Protein AF-A0ABD1PF87-F1 (afdb_monomer)

pLDDT: mean 76.37, std 22.08, range [26.84, 96.81]

Structure (mmCIF, N/CA/C/O backbone):
data_AF-A0ABD1PF87-F1
#
_entry.id   AF-A0ABD1PF87-F1
#
loop_
_atom_site.group_PDB
_atom_site.id
_atom_site.type_symbol
_atom_site.label_atom_id
_atom_site.label_alt_id
_atom_site.label_comp_id
_atom_site.label_asym_id
_atom_site.label_entity_id
_atom_site.label_seq_id
_atom_site.pdbx_PDB_ins_code
_atom_site.Car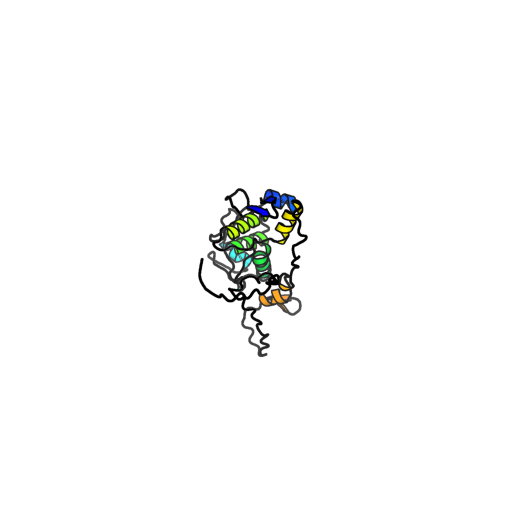tn_x
_atom_site.Cartn_y
_atom_site.Cartn_z
_atom_site.occupancy
_atom_site.B_iso_or_equiv
_atom_site.auth_seq_id
_atom_site.auth_comp_id
_atom_site.auth_asym_id
_atom_site.auth_atom_id
_atom_site.pdbx_PDB_model_num
ATOM 1 N N . MET A 1 1 ? 21.761 -0.227 -9.339 1.00 56.16 1 MET A N 1
ATOM 2 C CA . MET A 1 1 ? 20.589 0.640 -9.611 1.00 56.16 1 MET A CA 1
ATOM 3 C C . MET A 1 1 ? 20.967 2.044 -9.160 1.00 56.16 1 MET A C 1
ATOM 5 O O . MET A 1 1 ? 21.551 2.146 -8.091 1.00 56.16 1 MET A O 1
ATOM 9 N N . LYS A 1 2 ? 20.773 3.090 -9.973 1.00 45.00 2 LYS A N 1
ATOM 10 C CA . LYS A 1 2 ? 21.112 4.476 -9.585 1.00 45.00 2 LYS A CA 1
ATOM 11 C C . LYS A 1 2 ? 19.812 5.267 -9.431 1.00 45.00 2 LYS A C 1
ATOM 13 O O . LYS A 1 2 ? 18.945 5.173 -10.301 1.00 45.00 2 LYS A O 1
ATOM 18 N N . PHE A 1 3 ? 19.675 5.984 -8.319 1.00 48.53 3 PHE A N 1
ATOM 19 C CA . PHE A 1 3 ? 18.497 6.778 -7.972 1.00 48.53 3 PHE A CA 1
ATOM 20 C C . PHE A 1 3 ? 18.808 8.275 -8.057 1.00 48.53 3 PHE A C 1
ATOM 22 O O . PHE A 1 3 ? 19.917 8.702 -7.747 1.00 48.53 3 PHE A O 1
ATOM 29 N N . SER A 1 4 ? 17.800 9.047 -8.451 1.00 37.31 4 SER A N 1
ATOM 30 C CA . SER A 1 4 ? 17.767 10.508 -8.409 1.00 37.31 4 SER A CA 1
ATOM 31 C C . SER A 1 4 ? 16.432 10.921 -7.771 1.00 37.31 4 SER A C 1
ATOM 33 O O . SER A 1 4 ? 15.390 10.581 -8.349 1.00 37.31 4 SER A O 1
ATOM 35 N N . PRO A 1 5 ? 16.429 11.614 -6.614 1.00 39.44 5 PRO A N 1
ATOM 36 C CA . PRO A 1 5 ? 15.202 12.044 -5.944 1.00 39.44 5 PRO A CA 1
ATOM 37 C C . PRO A 1 5 ? 14.305 12.844 -6.891 1.00 39.44 5 PRO A C 1
ATOM 39 O O . PRO A 1 5 ? 14.762 13.786 -7.528 1.00 39.44 5 PRO A O 1
ATOM 42 N N . GLY A 1 6 ? 13.043 12.431 -7.031 1.00 54.50 6 GLY A N 1
ATOM 43 C CA . GLY A 1 6 ? 12.032 13.137 -7.828 1.00 54.50 6 GLY A CA 1
ATOM 44 C C . GLY A 1 6 ? 11.970 12.811 -9.328 1.00 54.50 6 GLY A C 1
ATOM 45 O O . GLY A 1 6 ? 10.979 13.160 -9.956 1.00 54.50 6 GLY A O 1
ATOM 46 N N . LEU A 1 7 ? 12.949 12.103 -9.913 1.00 63.56 7 LEU A N 1
ATOM 47 C CA . LEU A 1 7 ? 12.978 11.845 -11.369 1.00 63.56 7 LEU A CA 1
ATOM 48 C C . LEU A 1 7 ? 12.634 10.410 -11.799 1.00 63.56 7 LEU A C 1
ATOM 50 O O . LEU A 1 7 ? 12.587 10.139 -12.998 1.00 63.56 7 LEU A O 1
ATOM 54 N N . GLY A 1 8 ? 12.389 9.494 -10.862 1.00 78.75 8 GLY A N 1
ATOM 55 C CA . GLY A 1 8 ? 12.102 8.085 -11.147 1.00 78.75 8 GLY A CA 1
ATOM 56 C C . GLY A 1 8 ? 13.271 7.142 -10.856 1.00 78.75 8 GLY A C 1
ATOM 57 O O . GLY A 1 8 ? 14.366 7.554 -10.474 1.00 78.75 8 GLY A O 1
ATOM 58 N N . ILE A 1 9 ? 13.026 5.843 -11.005 1.00 87.75 9 ILE A N 1
ATOM 59 C CA . ILE A 1 9 ? 13.959 4.771 -10.654 1.00 87.75 9 ILE A CA 1
ATOM 60 C C . ILE A 1 9 ? 14.577 4.215 -11.934 1.00 87.75 9 ILE A C 1
ATOM 62 O O . ILE A 1 9 ? 13.870 3.692 -12.788 1.00 87.75 9 ILE A O 1
ATOM 66 N N . THR A 1 10 ? 15.902 4.288 -12.074 1.00 89.50 10 THR A N 1
ATOM 67 C CA . THR A 1 10 ? 16.586 3.733 -13.252 1.00 89.50 10 THR A CA 1
ATOM 68 C C . THR A 1 10 ? 17.189 2.366 -12.945 1.00 89.50 10 THR A C 1
ATOM 70 O O . THR A 1 10 ? 18.035 2.223 -12.054 1.00 89.50 10 THR A O 1
ATOM 73 N N . CYS A 1 11 ? 16.803 1.364 -13.730 1.00 87.88 11 CYS A N 1
ATOM 74 C CA . CYS A 1 11 ? 17.365 0.020 -13.698 1.00 87.88 11 CYS A CA 1
ATOM 75 C C . CYS A 1 11 ? 18.106 -0.318 -14.996 1.00 87.88 11 CYS A C 1
ATOM 77 O O . CYS A 1 11 ? 17.862 0.266 -16.051 1.00 87.88 11 CYS A O 1
ATOM 79 N N . LEU A 1 12 ? 19.054 -1.246 -14.885 1.00 89.88 12 LEU A N 1
ATOM 80 C CA . LEU A 1 12 ? 19.756 -1.855 -16.007 1.00 89.88 12 LEU A CA 1
ATOM 81 C C . LEU A 1 12 ? 19.473 -3.352 -15.928 1.00 89.88 12 LEU A C 1
ATOM 83 O O . LEU A 1 12 ? 19.867 -3.987 -14.951 1.00 89.88 12 LEU A O 1
ATOM 87 N N . LEU A 1 13 ? 18.774 -3.892 -16.921 1.00 87.38 13 LEU A N 1
ATOM 88 C CA . LEU A 1 13 ? 18.368 -5.292 -16.958 1.00 87.38 13 LEU A CA 1
ATOM 89 C C . LEU A 1 13 ? 18.651 -5.856 -18.349 1.00 87.38 13 LEU A C 1
ATOM 91 O O . LEU A 1 13 ? 18.164 -5.312 -19.335 1.00 87.38 13 LEU A O 1
ATOM 95 N N . ARG A 1 14 ? 19.465 -6.920 -18.438 1.00 86.50 14 ARG A N 1
ATOM 96 C CA . ARG A 1 14 ? 19.871 -7.551 -19.713 1.00 86.50 14 ARG A CA 1
ATOM 97 C C . ARG A 1 14 ? 20.316 -6.520 -20.773 1.00 86.50 14 ARG A C 1
ATOM 99 O O . ARG A 1 14 ? 19.829 -6.522 -21.897 1.00 86.50 14 ARG A O 1
ATOM 106 N N . ASN A 1 15 ? 21.202 -5.597 -20.383 1.00 85.75 15 ASN A N 1
ATOM 107 C CA . ASN A 1 15 ? 21.714 -4.479 -21.197 1.00 85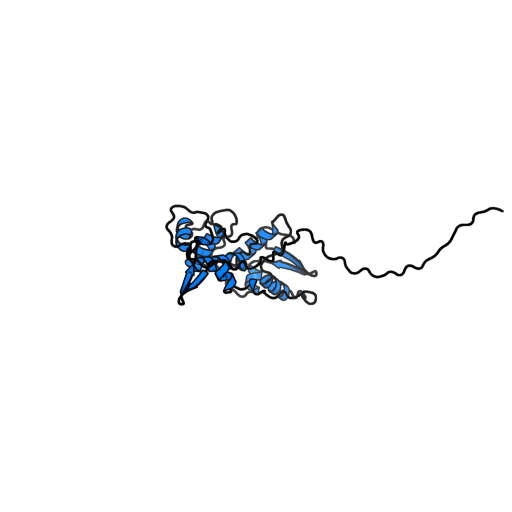.75 15 ASN A CA 1
ATOM 108 C C . ASN A 1 15 ? 20.679 -3.431 -21.654 1.00 85.75 15 ASN A C 1
ATOM 110 O O . ASN A 1 15 ? 21.035 -2.503 -22.376 1.00 85.75 15 ASN A O 1
ATOM 114 N N . LYS A 1 16 ? 19.429 -3.499 -21.181 1.00 88.50 16 LYS A N 1
ATOM 115 C CA . LYS A 1 16 ? 18.414 -2.460 -21.391 1.00 88.50 16 LYS A CA 1
ATOM 116 C C . LYS A 1 16 ? 18.354 -1.532 -20.181 1.00 88.50 16 LYS A C 1
ATOM 118 O O . LYS A 1 16 ? 18.155 -1.975 -19.047 1.00 88.50 16 LYS A O 1
ATOM 123 N N . ARG A 1 17 ? 18.554 -0.232 -20.410 1.00 91.81 17 ARG A N 1
ATOM 124 C CA . ARG A 1 17 ? 18.391 0.807 -19.384 1.00 91.81 17 ARG A CA 1
ATOM 125 C C . ARG A 1 17 ? 16.939 1.270 -19.387 1.00 91.81 17 ARG A C 1
ATOM 127 O O . ARG A 1 17 ? 16.497 1.869 -20.358 1.00 91.81 17 ARG A O 1
ATOM 134 N N . ILE A 1 18 ? 16.223 1.015 -18.297 1.00 92.38 18 ILE A N 1
ATOM 135 C CA . ILE A 1 18 ? 14.800 1.333 -18.163 1.00 92.38 18 ILE A CA 1
ATOM 136 C C . ILE A 1 18 ? 14.631 2.330 -17.021 1.00 92.38 18 ILE A C 1
ATOM 138 O O . ILE A 1 18 ? 15.088 2.093 -15.897 1.00 92.38 18 ILE A O 1
ATOM 142 N N . LYS A 1 19 ? 13.973 3.453 -17.311 1.00 92.25 19 LYS A N 1
ATOM 143 C CA . LYS A 1 19 ? 13.631 4.483 -16.330 1.00 92.25 19 LYS A CA 1
ATOM 144 C C . LYS A 1 19 ? 12.163 4.335 -15.945 1.00 92.25 19 LYS A C 1
ATOM 146 O O . LYS A 1 19 ? 11.283 4.621 -16.744 1.00 92.25 19 LYS A O 1
ATOM 151 N N . ILE A 1 20 ? 11.919 3.890 -14.721 1.00 91.38 20 ILE A N 1
ATOM 152 C CA . ILE A 1 20 ? 10.588 3.692 -14.155 1.00 91.38 20 ILE A CA 1
ATOM 153 C C . ILE A 1 20 ? 10.116 5.008 -13.540 1.00 91.38 20 ILE A C 1
ATOM 155 O O . ILE A 1 20 ? 10.735 5.526 -12.609 1.00 91.38 20 ILE A O 1
ATOM 159 N N . THR A 1 21 ? 9.024 5.550 -14.066 1.00 90.06 21 THR A N 1
ATOM 160 C CA . THR A 1 21 ? 8.358 6.762 -13.572 1.00 90.06 21 THR A CA 1
ATOM 161 C C . THR A 1 21 ? 6.899 6.454 -13.249 1.00 90.06 21 THR A C 1
ATOM 163 O O . THR A 1 21 ? 6.357 5.452 -13.718 1.00 90.06 21 THR A O 1
ATOM 166 N N . HIS A 1 22 ? 6.252 7.330 -12.474 1.00 86.38 22 HIS A N 1
ATOM 167 C CA . HIS A 1 22 ? 4.805 7.264 -12.261 1.00 86.38 22 HIS A CA 1
ATOM 168 C C . HIS A 1 22 ? 4.063 7.230 -13.616 1.00 86.38 22 HIS A C 1
ATOM 170 O O . HIS A 1 22 ? 3.289 6.310 -13.863 1.00 86.38 22 HIS A O 1
ATOM 176 N N . GLU A 1 23 ? 4.370 8.144 -14.538 1.00 87.31 23 GLU A N 1
ATOM 177 C CA . GLU A 1 23 ? 3.736 8.205 -15.867 1.00 87.31 23 GLU A CA 1
ATOM 178 C C . GLU A 1 23 ? 3.851 6.893 -16.660 1.00 87.31 23 GLU A C 1
ATOM 180 O O . GLU A 1 23 ? 2.885 6.445 -17.282 1.00 87.31 23 GLU A O 1
ATOM 185 N N . LEU A 1 24 ? 5.016 6.239 -16.605 1.00 90.38 24 LEU A N 1
ATOM 186 C CA . LEU A 1 24 ? 5.235 4.957 -17.271 1.00 90.38 24 LEU A CA 1
ATOM 187 C C . LEU A 1 24 ? 4.345 3.859 -16.680 1.00 90.38 24 LEU A C 1
ATOM 189 O O . LEU A 1 24 ? 3.699 3.118 -17.417 1.00 90.38 24 LEU A O 1
ATOM 193 N N . ILE A 1 25 ? 4.313 3.755 -15.350 1.00 90.06 25 ILE A N 1
ATOM 194 C CA . ILE A 1 25 ? 3.483 2.776 -14.644 1.00 90.06 25 ILE A CA 1
ATOM 195 C C . ILE A 1 25 ? 2.012 2.976 -15.014 1.00 90.06 25 ILE A C 1
ATOM 197 O O . ILE A 1 25 ? 1.330 2.010 -15.352 1.00 90.06 25 ILE A O 1
ATOM 201 N N . ARG A 1 26 ? 1.545 4.228 -14.989 1.00 88.25 26 ARG A N 1
ATOM 202 C CA . ARG A 1 26 ? 0.180 4.601 -15.362 1.00 88.25 26 ARG A CA 1
ATOM 203 C C . ARG A 1 26 ? -0.156 4.128 -16.774 1.00 88.25 26 ARG A C 1
ATOM 205 O O . ARG A 1 26 ? -1.183 3.489 -16.983 1.00 88.25 26 ARG A O 1
ATOM 212 N N . THR A 1 27 ? 0.735 4.410 -17.721 1.00 90.12 27 THR A N 1
ATOM 213 C CA . THR A 1 27 ? 0.559 4.052 -19.135 1.00 90.12 27 THR A CA 1
ATOM 214 C C . THR A 1 27 ? 0.450 2.541 -19.319 1.00 90.12 27 THR A C 1
ATOM 216 O O . THR A 1 27 ? -0.420 2.074 -20.043 1.00 90.12 27 THR A O 1
ATOM 219 N N . ILE A 1 28 ? 1.296 1.772 -18.630 1.00 90.88 28 ILE A N 1
ATOM 220 C CA . ILE A 1 28 ? 1.346 0.308 -18.758 1.00 90.88 28 ILE A CA 1
ATOM 221 C C . ILE A 1 28 ? 0.169 -0.378 -18.055 1.00 90.88 28 ILE A C 1
ATOM 223 O O . ILE A 1 28 ? -0.262 -1.450 -18.477 1.00 90.88 28 ILE A O 1
ATOM 227 N N . LEU A 1 29 ? -0.341 0.203 -16.968 1.00 88.69 29 LEU A N 1
ATOM 228 C CA . LEU A 1 29 ? -1.452 -0.373 -16.208 1.00 88.69 29 LEU A CA 1
ATOM 229 C C . LEU A 1 29 ? -2.831 0.112 -16.670 1.00 88.69 29 LEU A C 1
ATOM 231 O O . LEU A 1 29 ? -3.824 -0.468 -16.241 1.00 88.69 29 LEU A O 1
ATOM 235 N N . HIS A 1 30 ? -2.897 1.116 -17.550 1.00 88.44 30 HIS A N 1
ATOM 236 C CA . HIS A 1 30 ? -4.139 1.697 -18.072 1.00 88.44 30 HIS A CA 1
ATOM 237 C C . HIS A 1 30 ? -5.119 2.142 -16.971 1.00 88.44 30 HIS A C 1
ATOM 239 O O . HIS A 1 30 ? -6.326 1.951 -17.102 1.00 88.44 30 HIS A O 1
ATOM 245 N N . LEU A 1 31 ? -4.610 2.730 -15.880 1.00 86.25 31 LEU A N 1
ATOM 246 C CA . LEU A 1 31 ? -5.453 3.297 -14.819 1.00 86.25 31 LEU A CA 1
ATOM 247 C C . LEU A 1 31 ? -5.371 4.823 -14.807 1.00 86.25 31 LEU A C 1
ATOM 249 O O . LEU A 1 31 ? -4.385 5.430 -15.239 1.00 86.25 31 LEU A O 1
ATOM 253 N N . GLU A 1 32 ? -6.427 5.440 -14.292 1.00 80.62 32 GLU A N 1
ATOM 254 C CA . GLU A 1 32 ? -6.471 6.878 -14.072 1.00 80.62 32 GLU A CA 1
ATOM 255 C C . GLU A 1 32 ? -5.533 7.290 -12.932 1.00 80.62 32 GLU A C 1
ATOM 257 O O . GLU A 1 32 ? -5.321 6.551 -11.971 1.00 80.62 32 GLU A O 1
ATOM 262 N N . ASP A 1 33 ? -4.959 8.482 -13.075 1.00 74.94 33 ASP A N 1
ATOM 263 C CA . ASP A 1 33 ? -4.214 9.159 -12.017 1.00 74.94 33 ASP A CA 1
ATOM 264 C C . ASP A 1 33 ? -5.155 10.151 -11.325 1.00 74.94 33 ASP A C 1
ATOM 266 O O . ASP A 1 33 ? -6.106 10.655 -11.929 1.00 74.94 33 ASP A O 1
ATOM 270 N N . GLY A 1 34 ? -4.882 10.441 -10.064 1.00 82.06 34 GLY A N 1
ATOM 271 C CA . GLY A 1 34 ? -5.569 11.467 -9.312 1.00 82.06 34 GLY A CA 1
ATOM 272 C C . GLY A 1 34 ? -5.628 11.163 -7.827 1.00 82.06 34 GLY A C 1
ATOM 273 O O . GLY A 1 34 ? -5.476 10.029 -7.375 1.00 82.06 34 GLY A O 1
ATOM 274 N N . GLY A 1 35 ? -5.914 12.214 -7.068 1.00 89.19 35 GLY A N 1
ATOM 275 C CA . GLY A 1 35 ? -6.022 12.141 -5.622 1.00 89.19 35 GLY A CA 1
ATOM 276 C C . GLY A 1 35 ? -4.766 12.598 -4.898 1.00 89.19 35 GLY A C 1
ATOM 277 O O . GLY A 1 35 ? -3.865 13.220 -5.463 1.00 89.19 35 GLY A O 1
ATOM 278 N N . VAL A 1 36 ? -4.744 12.322 -3.601 1.00 91.44 36 VAL A N 1
ATOM 279 C CA . VAL A 1 36 ? -3.717 12.821 -2.693 1.00 91.44 36 VAL A CA 1
ATOM 280 C C . VAL A 1 36 ? -2.379 12.134 -2.972 1.00 91.44 36 VAL A C 1
ATOM 282 O O . VAL A 1 36 ? -2.257 10.909 -2.891 1.00 91.44 36 VAL A O 1
ATOM 285 N N . ARG A 1 37 ? -1.352 12.944 -3.252 1.00 92.06 37 ARG A N 1
ATOM 286 C CA . ARG A 1 37 ? 0.045 12.521 -3.428 1.00 92.06 37 ARG A CA 1
ATOM 287 C C . ARG A 1 37 ? 0.815 12.685 -2.127 1.00 92.06 37 ARG A C 1
ATOM 289 O O . ARG A 1 37 ? 1.524 13.668 -1.930 1.00 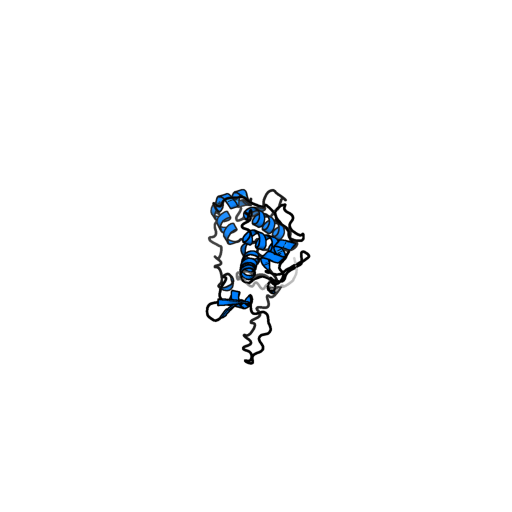92.06 37 ARG A O 1
ATOM 296 N N . LEU A 1 38 ? 0.665 11.717 -1.230 1.00 91.88 38 LEU A N 1
ATOM 297 C CA . LEU A 1 38 ? 1.317 11.744 0.074 1.00 91.88 38 LEU A CA 1
ATOM 298 C C . LEU A 1 38 ? 1.931 10.393 0.411 1.00 91.88 38 LEU A C 1
ATOM 300 O O . LEU A 1 38 ? 1.278 9.357 0.312 1.00 91.88 38 LEU A O 1
ATOM 304 N N . TYR A 1 39 ? 3.182 10.421 0.857 1.00 92.69 39 TYR A N 1
ATOM 305 C CA . TYR A 1 39 ? 3.885 9.261 1.385 1.00 92.69 39 TYR A CA 1
ATOM 306 C C . TYR A 1 39 ? 4.783 9.695 2.538 1.00 92.69 39 TYR A C 1
ATOM 308 O O . TYR A 1 39 ? 5.594 10.607 2.393 1.00 92.69 39 TYR A O 1
ATOM 316 N N . THR A 1 40 ? 4.657 9.032 3.683 1.00 92.06 40 THR A N 1
ATOM 317 C CA . THR A 1 40 ? 5.540 9.241 4.833 1.00 92.06 40 THR A CA 1
ATOM 318 C C . THR A 1 40 ? 5.788 7.922 5.547 1.00 92.06 40 THR A C 1
ATOM 320 O O . THR A 1 40 ? 4.953 7.023 5.543 1.00 92.06 40 THR A O 1
ATOM 323 N N . THR A 1 41 ? 6.961 7.796 6.160 1.00 85.38 41 THR A N 1
ATOM 324 C CA . THR A 1 41 ? 7.354 6.600 6.916 1.00 85.38 41 THR A CA 1
ATOM 325 C C . THR A 1 41 ? 7.467 6.835 8.415 1.00 85.38 41 THR A C 1
ATOM 327 O O . THR A 1 41 ? 7.534 5.871 9.169 1.00 85.38 41 THR A O 1
ATOM 330 N N . LYS A 1 42 ? 7.584 8.094 8.855 1.00 83.81 42 LYS A N 1
ATOM 331 C CA . LYS A 1 42 ? 7.929 8.433 10.249 1.00 83.81 42 LYS A CA 1
ATOM 332 C C . LYS A 1 42 ? 7.051 9.519 10.854 1.00 83.81 42 LYS A C 1
ATOM 334 O O . LYS A 1 42 ? 6.925 9.563 12.072 1.00 83.81 42 LYS A O 1
ATOM 339 N N . THR A 1 43 ? 6.487 10.393 10.030 1.00 89.81 43 THR A N 1
ATOM 340 C CA . THR A 1 43 ? 5.674 11.516 10.496 1.00 89.81 43 THR A CA 1
ATOM 341 C C . THR A 1 43 ? 4.198 11.197 10.355 1.00 89.81 43 THR A C 1
ATOM 343 O O . THR A 1 43 ? 3.807 10.309 9.594 1.00 89.81 43 THR A O 1
ATOM 346 N N . ILE A 1 44 ? 3.376 11.935 11.093 1.00 90.69 44 ILE A N 1
ATOM 347 C CA . ILE A 1 44 ? 1.939 11.925 10.868 1.00 90.69 44 ILE A CA 1
ATOM 348 C C . ILE A 1 44 ? 1.677 12.565 9.488 1.00 90.69 44 ILE A C 1
ATOM 350 O O . ILE A 1 44 ? 2.286 13.586 9.163 1.00 90.69 44 ILE A O 1
ATOM 354 N N . PRO A 1 45 ? 0.846 11.942 8.640 1.00 93.00 45 PRO A N 1
ATOM 355 C CA . PRO A 1 45 ? 0.373 12.535 7.391 1.00 93.00 45 PRO A CA 1
ATOM 356 C C . PRO A 1 45 ? -0.323 13.882 7.629 1.00 93.00 45 PRO A C 1
ATOM 358 O O . PRO A 1 45 ? -1.107 14.003 8.565 1.00 93.00 45 PRO A O 1
ATOM 361 N N . HIS A 1 46 ? -0.062 14.879 6.782 1.00 90.56 46 HIS A N 1
ATOM 362 C CA . HIS A 1 46 ? -0.695 16.198 6.864 1.00 90.56 46 HIS A CA 1
ATOM 363 C C . HIS A 1 46 ? -1.319 16.560 5.516 1.00 90.56 46 HIS A C 1
ATOM 365 O O . HIS A 1 46 ? -0.603 16.665 4.520 1.00 90.56 46 HIS A O 1
ATOM 371 N N . THR A 1 47 ? -2.640 16.737 5.500 1.00 90.94 47 THR A N 1
ATOM 372 C CA . THR A 1 47 ? -3.431 17.245 4.367 1.00 90.94 47 THR A CA 1
ATOM 373 C C . THR A 1 47 ? -4.662 17.960 4.900 1.00 90.94 47 THR A C 1
ATOM 375 O O . THR A 1 47 ? -5.137 17.595 5.974 1.00 90.94 47 THR A O 1
ATOM 378 N N . ASP A 1 48 ? -5.232 18.877 4.123 1.00 87.94 48 ASP A N 1
ATOM 379 C CA . ASP A 1 48 ? -6.417 19.652 4.524 1.00 87.94 48 ASP A CA 1
ATOM 380 C C . ASP A 1 48 ? -7.625 18.765 4.880 1.00 87.94 48 ASP A C 1
ATOM 382 O O . ASP A 1 48 ? -8.403 19.086 5.771 1.00 87.94 48 ASP A O 1
ATOM 386 N N . GLU A 1 49 ? -7.746 17.603 4.232 1.00 88.94 49 GLU A N 1
ATOM 387 C CA . GLU A 1 49 ? -8.857 16.658 4.413 1.00 88.94 49 GLU A CA 1
ATOM 388 C C . GLU A 1 49 ? -8.565 15.528 5.425 1.00 88.94 49 GLU A C 1
ATOM 390 O O . GLU A 1 49 ? -9.306 14.546 5.487 1.00 88.94 49 GLU A O 1
ATOM 395 N N . TYR A 1 50 ? -7.470 15.603 6.193 1.00 94.31 50 TYR A N 1
ATOM 396 C CA . TYR A 1 50 ? -7.071 14.533 7.115 1.00 94.31 50 TYR A CA 1
ATOM 397 C C . TYR A 1 50 ? -6.901 15.031 8.549 1.00 94.31 50 TYR A C 1
ATOM 399 O O . TYR A 1 50 ? -5.956 15.755 8.860 1.00 94.31 50 TYR A O 1
ATOM 407 N N . ASP A 1 51 ? -7.774 14.549 9.437 1.00 95.44 51 ASP A N 1
ATOM 408 C CA . ASP A 1 51 ? -7.618 14.670 10.887 1.00 95.44 51 ASP A CA 1
ATOM 409 C C . ASP A 1 51 ? -7.162 13.317 11.476 1.00 95.44 51 ASP A C 1
ATOM 411 O O . ASP A 1 51 ? -7.949 12.363 11.510 1.00 95.44 51 ASP A O 1
ATOM 415 N N . PRO A 1 52 ? -5.922 13.217 11.992 1.00 94.62 52 PRO A N 1
ATOM 416 C CA . PRO A 1 52 ? -5.396 12.004 12.615 1.00 94.62 52 PRO A CA 1
ATOM 417 C C . PRO A 1 52 ? -6.242 11.462 13.780 1.00 94.62 52 PRO A C 1
ATOM 419 O O . PRO A 1 52 ? -6.254 10.251 14.019 1.00 94.62 52 PRO A O 1
ATOM 422 N N . ILE A 1 53 ? -6.937 12.332 14.522 1.00 95.31 53 ILE A N 1
ATOM 423 C CA . ILE A 1 53 ? -7.778 11.937 15.657 1.00 95.31 53 ILE A CA 1
ATOM 424 C C . ILE A 1 53 ? -9.067 11.300 15.138 1.00 95.31 53 ILE A C 1
ATOM 426 O O . ILE A 1 53 ? -9.414 10.201 15.579 1.00 95.31 53 ILE A O 1
ATOM 430 N N . GLN A 1 54 ? -9.749 11.930 14.170 1.00 95.44 54 GLN A N 1
ATOM 431 C CA . GLN A 1 54 ? -10.929 11.316 13.542 1.00 95.44 54 GLN A CA 1
ATOM 432 C C . GLN A 1 54 ? -10.564 10.018 12.830 1.00 95.44 54 GLN A C 1
ATOM 434 O O . GLN A 1 54 ? -11.291 9.037 12.954 1.00 95.44 54 GLN A O 1
ATOM 439 N N . ALA A 1 55 ? -9.404 9.964 12.176 1.00 96.00 55 ALA A N 1
ATOM 440 C CA . ALA A 1 55 ? -8.925 8.755 11.526 1.00 96.00 55 ALA A CA 1
ATOM 441 C C . ALA A 1 55 ? -8.806 7.584 12.513 1.00 96.00 55 ALA A C 1
ATOM 443 O O . ALA A 1 55 ? -9.312 6.495 12.243 1.00 96.00 55 ALA A O 1
ATOM 444 N N . CYS A 1 56 ? -8.232 7.812 13.703 1.00 95.81 56 CYS A N 1
ATOM 445 C CA . CYS A 1 56 ? -8.188 6.795 14.760 1.00 95.81 56 CYS A CA 1
ATOM 446 C C . CYS A 1 56 ? -9.596 6.333 15.173 1.00 95.81 56 CYS A C 1
ATOM 448 O O . CYS A 1 56 ? -9.808 5.139 15.404 1.00 95.81 56 CYS A O 1
ATOM 450 N N . ARG A 1 57 ? -10.572 7.247 15.228 1.00 95.56 57 ARG A N 1
ATOM 451 C CA . ARG A 1 57 ? -11.967 6.919 15.556 1.00 95.56 57 ARG A CA 1
ATOM 452 C C . ARG A 1 57 ? -12.629 6.090 14.461 1.00 95.56 57 ARG A C 1
ATOM 454 O O . ARG A 1 57 ? -13.211 5.053 14.767 1.00 95.56 57 ARG A O 1
ATOM 461 N N . HIS A 1 58 ? -12.484 6.471 13.195 1.00 95.25 58 HIS A N 1
ATOM 462 C CA . HIS A 1 58 ? -13.075 5.748 12.067 1.00 95.25 58 HIS A CA 1
ATOM 463 C C . HIS A 1 58 ? -12.533 4.321 11.939 1.00 95.25 58 HIS A C 1
ATOM 465 O O . HIS A 1 58 ? -13.300 3.376 11.756 1.00 95.25 58 HIS A O 1
ATOM 471 N N . VAL A 1 59 ? -11.215 4.132 12.079 1.00 96.06 59 VAL A N 1
ATOM 472 C CA . VAL A 1 59 ? -10.595 2.816 11.842 1.00 96.06 59 VAL A CA 1
ATOM 473 C C . VAL A 1 59 ? -10.810 1.821 12.988 1.00 96.06 59 VAL A C 1
ATOM 475 O O . VAL A 1 59 ? -10.687 0.610 12.785 1.00 96.06 59 VAL A O 1
ATOM 478 N N . THR A 1 60 ? -11.153 2.301 14.186 1.00 93.94 60 THR A N 1
ATOM 479 C CA . THR A 1 60 ? -11.365 1.466 15.384 1.00 93.94 60 THR A CA 1
ATOM 480 C C . THR A 1 60 ? -12.824 1.393 15.840 1.00 93.94 60 THR A C 1
ATOM 482 O O . THR A 1 60 ? -13.194 0.432 16.513 1.00 93.94 60 THR A O 1
ATOM 485 N N . GLY A 1 61 ? -13.642 2.398 15.515 1.00 91.81 61 GLY A N 1
ATOM 486 C CA . GLY A 1 61 ? -14.972 2.603 16.093 1.00 91.81 61 GLY A CA 1
ATOM 487 C C . GLY A 1 61 ? -14.961 3.067 17.558 1.00 91.81 61 GLY A C 1
ATOM 488 O O . GLY A 1 61 ? -15.977 2.939 18.236 1.00 91.81 61 GLY A O 1
ATOM 489 N N . LYS A 1 62 ? -13.823 3.549 18.078 1.00 91.06 62 LYS A N 1
ATOM 490 C CA . LYS A 1 62 ? -13.653 3.979 19.479 1.00 91.06 62 LYS A CA 1
ATOM 491 C C . LYS A 1 62 ? -13.350 5.471 19.572 1.00 91.06 62 LYS A C 1
ATOM 493 O O . LYS A 1 62 ? -12.811 6.057 18.641 1.00 91.06 62 LYS A O 1
ATOM 498 N N . ASN A 1 63 ? -13.642 6.075 20.722 1.00 91.69 63 ASN A N 1
ATOM 499 C CA . ASN A 1 63 ? -13.326 7.479 20.977 1.00 91.69 63 ASN A CA 1
ATOM 500 C C . ASN A 1 63 ? -11.854 7.660 21.372 1.00 91.69 63 ASN A C 1
ATOM 502 O O . ASN A 1 63 ? -11.345 6.951 22.237 1.00 91.69 63 ASN A O 1
ATOM 506 N N . PHE A 1 64 ? -11.202 8.642 20.749 1.00 90.25 64 PHE A N 1
ATOM 507 C CA . PHE A 1 64 ? -9.827 9.060 21.029 1.00 90.25 64 PHE A CA 1
ATOM 508 C C . PHE A 1 64 ? -9.762 10.581 21.170 1.00 90.25 64 PHE A C 1
ATOM 510 O O . PHE A 1 64 ? -10.413 11.295 20.403 1.00 90.25 64 PHE A O 1
ATOM 517 N N . GLU A 1 65 ? -8.967 11.066 22.121 1.00 88.88 65 GLU A N 1
ATOM 518 C CA . GLU A 1 65 ? -8.707 12.500 22.348 1.00 88.88 65 GLU A CA 1
ATOM 519 C C . GLU A 1 65 ? -7.423 12.985 21.661 1.00 88.88 65 GLU A C 1
ATOM 521 O O . GLU A 1 65 ? -7.230 14.180 21.469 1.00 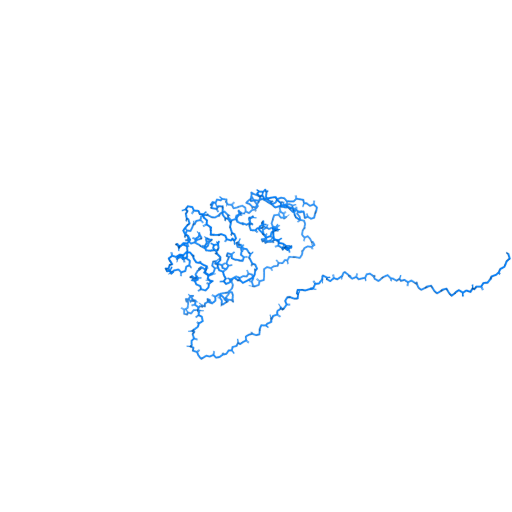88.88 65 GLU A O 1
ATOM 526 N N . ALA A 1 66 ? -6.559 12.054 21.255 1.00 89.56 66 ALA A N 1
ATOM 527 C CA . ALA A 1 66 ? -5.306 12.327 20.571 1.00 89.56 66 ALA A CA 1
ATOM 528 C C . ALA A 1 66 ? -5.000 11.230 19.545 1.00 89.56 66 ALA A C 1
ATOM 530 O O . ALA A 1 66 ? -5.503 10.107 19.634 1.00 89.56 66 ALA A O 1
ATOM 531 N N . ALA A 1 67 ? -4.146 11.554 18.575 1.00 88.81 67 ALA A N 1
ATOM 532 C CA . ALA A 1 67 ? -3.652 10.591 17.604 1.00 88.81 67 ALA A CA 1
ATOM 533 C C . ALA A 1 67 ? -2.638 9.661 18.275 1.00 88.81 67 ALA A C 1
ATOM 535 O O . ALA A 1 67 ? -1.613 10.111 18.787 1.00 88.81 67 ALA A O 1
ATOM 536 N N . VAL A 1 68 ? -2.916 8.360 18.261 1.00 88.62 68 VAL A N 1
ATOM 537 C CA . VAL A 1 68 ? -2.093 7.351 18.936 1.00 88.62 68 VAL A CA 1
ATOM 538 C C . VAL A 1 68 ? -1.589 6.305 17.951 1.00 88.62 68 VAL A C 1
ATOM 540 O O . VAL A 1 68 ? -2.173 6.093 16.888 1.00 88.62 68 VAL A O 1
ATOM 543 N N . ARG A 1 69 ? -0.493 5.628 18.306 1.00 87.81 69 ARG A N 1
ATOM 544 C CA . ARG A 1 69 ? -0.101 4.397 17.613 1.00 87.81 69 ARG A CA 1
ATOM 545 C C . ARG A 1 69 ? -1.098 3.300 17.956 1.00 87.81 69 ARG A C 1
ATOM 547 O O . ARG A 1 69 ? -1.386 3.075 19.130 1.00 87.81 69 ARG A O 1
ATOM 554 N N . LEU A 1 70 ? -1.606 2.635 16.927 1.00 91.94 70 LEU A N 1
ATOM 555 C CA . LEU A 1 70 ? -2.578 1.561 17.066 1.00 91.94 70 LEU A CA 1
ATOM 556 C C . LEU A 1 70 ? -1.899 0.209 16.848 1.00 91.94 70 LEU A C 1
ATOM 558 O O . LEU A 1 70 ? -0.904 0.090 16.133 1.00 91.94 70 LEU A O 1
ATOM 562 N N . SER A 1 71 ? -2.478 -0.827 17.438 1.00 90.94 71 SER A N 1
ATOM 563 C CA . SER A 1 71 ? -2.205 -2.211 17.069 1.00 90.94 71 SER A CA 1
ATOM 564 C C . SER A 1 71 ? -3.317 -2.751 16.170 1.00 90.94 71 SER A C 1
ATOM 566 O O . SER A 1 71 ? -4.475 -2.337 16.266 1.00 90.94 71 SER A O 1
ATOM 568 N N . SER A 1 72 ? -2.983 -3.717 15.312 1.00 88.94 72 SER A N 1
ATOM 569 C CA . SER A 1 72 ? -3.916 -4.403 14.410 1.00 88.94 72 SER A CA 1
ATOM 570 C C . SER A 1 72 ? -5.143 -4.940 15.158 1.00 88.94 72 SER A C 1
ATOM 572 O O . SER A 1 72 ? -6.261 -4.939 14.648 1.00 88.94 72 SER A O 1
ATOM 574 N N . ASN A 1 73 ? -4.966 -5.329 16.419 1.00 87.50 73 ASN A N 1
ATOM 575 C CA . ASN A 1 73 ? -6.011 -5.862 17.279 1.00 87.50 73 ASN A CA 1
ATOM 576 C C . ASN A 1 73 ? -7.029 -4.796 17.763 1.00 87.50 73 ASN A C 1
ATOM 578 O O . ASN A 1 73 ? -8.142 -5.151 18.154 1.00 87.50 73 ASN A O 1
ATOM 582 N N . GLN A 1 74 ? -6.691 -3.505 17.701 1.00 90.88 74 GLN A N 1
ATOM 583 C CA . GLN A 1 74 ? -7.573 -2.391 18.062 1.00 90.88 74 GLN A CA 1
ATOM 584 C C . GLN A 1 74 ? -8.448 -1.935 16.890 1.00 90.88 74 GLN A C 1
ATOM 586 O O . GLN A 1 74 ? -9.448 -1.257 17.119 1.00 90.88 74 GLN A O 1
ATOM 591 N N . LEU A 1 75 ? -8.092 -2.315 15.660 1.00 92.88 75 LEU A N 1
ATOM 592 C CA . LEU A 1 75 ? -8.865 -2.004 14.463 1.00 92.88 75 LEU A CA 1
ATOM 593 C C . LEU A 1 75 ? -10.198 -2.758 14.448 1.00 92.88 75 LEU A C 1
ATOM 595 O O . LEU A 1 75 ? -10.291 -3.902 14.921 1.00 92.88 75 LEU A O 1
ATOM 599 N N . SER A 1 76 ? -11.205 -2.133 13.836 1.00 92.25 76 SER A N 1
ATOM 600 C CA . SER A 1 76 ? -12.472 -2.790 13.521 1.00 92.25 76 SER A CA 1
ATOM 601 C C . SER A 1 76 ? -12.247 -3.971 12.565 1.00 92.25 76 SER A C 1
ATOM 603 O O . SER A 1 76 ? -11.229 -4.051 11.872 1.00 92.25 76 SER A O 1
ATOM 605 N N . LEU A 1 77 ? -13.189 -4.917 12.520 1.00 90.62 77 LEU A N 1
ATOM 606 C CA . LEU A 1 77 ? -13.038 -6.141 11.725 1.00 90.62 77 LEU A CA 1
ATOM 607 C C . LEU A 1 77 ? -12.741 -5.866 10.231 1.00 90.62 77 LEU A C 1
ATOM 609 O O . LEU A 1 77 ? -11.775 -6.443 9.725 1.00 90.62 77 LEU A O 1
ATOM 613 N N . PRO A 1 78 ? -13.463 -4.963 9.530 1.00 90.94 78 PRO A N 1
ATOM 614 C CA . PRO A 1 78 ? -13.131 -4.618 8.145 1.00 90.94 78 PRO A CA 1
ATOM 615 C C . PRO A 1 78 ? -11.749 -3.965 8.024 1.00 90.94 78 PRO A C 1
ATOM 617 O O . PRO A 1 78 ? -10.976 -4.301 7.126 1.00 90.94 78 PRO A O 1
ATOM 620 N N . CYS A 1 79 ? -11.394 -3.092 8.971 1.00 94.25 79 CYS A N 1
ATOM 621 C CA . CYS A 1 79 ? -10.107 -2.403 8.981 1.00 94.25 79 CYS A CA 1
ATOM 622 C C . CYS A 1 79 ? -8.924 -3.347 9.200 1.00 94.25 79 CYS A C 1
ATOM 624 O O . CYS A 1 79 ? -7.857 -3.094 8.656 1.00 94.25 79 CYS A O 1
ATOM 626 N N . ARG A 1 80 ? -9.089 -4.460 9.927 1.00 92.25 80 ARG A N 1
ATOM 627 C CA . ARG A 1 80 ? -8.034 -5.484 10.045 1.00 92.25 80 ARG A CA 1
ATOM 628 C C . ARG A 1 80 ? -7.698 -6.117 8.701 1.00 92.25 80 ARG A C 1
ATOM 630 O O . ARG A 1 80 ? -6.525 -6.263 8.368 1.00 92.25 80 ARG A O 1
ATOM 637 N N . VAL A 1 81 ? -8.722 -6.461 7.921 1.00 90.69 81 VAL A N 1
ATOM 638 C CA . VAL A 1 81 ? -8.536 -7.045 6.585 1.00 90.69 81 VAL A CA 1
ATOM 639 C C . VAL A 1 81 ? -7.916 -6.017 5.638 1.00 90.69 81 VAL A C 1
ATOM 641 O O . VAL A 1 81 ? -6.959 -6.336 4.934 1.00 90.69 81 VAL A O 1
ATOM 644 N N . LEU A 1 82 ? -8.401 -4.772 5.663 1.00 93.75 82 LEU A N 1
ATOM 645 C CA . LEU A 1 82 ? -7.831 -3.683 4.865 1.00 93.75 82 LEU A CA 1
ATOM 646 C C . LEU A 1 82 ? -6.382 -3.375 5.253 1.00 93.75 82 LEU A C 1
ATOM 648 O O . LEU A 1 82 ? -5.551 -3.182 4.371 1.00 93.75 82 LEU A O 1
ATOM 652 N N . HIS A 1 83 ? -6.047 -3.391 6.544 1.00 93.06 83 HIS A N 1
ATOM 653 C CA . HIS A 1 83 ? -4.677 -3.187 7.012 1.00 93.06 83 HIS A CA 1
ATOM 654 C C . HIS A 1 83 ? -3.746 -4.262 6.451 1.00 93.06 83 HIS A C 1
ATOM 656 O O . HIS A 1 83 ? -2.659 -3.949 5.975 1.00 93.06 83 HIS A O 1
ATOM 662 N N . ASN A 1 84 ? -4.204 -5.516 6.423 1.00 89.88 84 ASN A N 1
ATOM 663 C CA . ASN A 1 84 ? -3.449 -6.614 5.833 1.00 89.88 84 ASN A CA 1
ATOM 664 C C . ASN A 1 84 ? -3.219 -6.410 4.323 1.00 89.88 84 ASN A C 1
ATOM 666 O O . ASN A 1 84 ? -2.112 -6.618 3.832 1.00 89.88 84 ASN A O 1
ATOM 670 N N . ILE A 1 85 ? -4.235 -5.943 3.587 1.00 91.31 85 ILE A N 1
ATOM 671 C CA . ILE A 1 85 ? -4.099 -5.570 2.168 1.00 91.31 85 ILE A CA 1
ATOM 672 C C . ILE A 1 85 ? -3.080 -4.437 2.007 1.00 91.31 85 ILE A C 1
ATOM 674 O O . ILE A 1 85 ? -2.194 -4.519 1.156 1.00 91.31 85 ILE A O 1
ATOM 678 N N . ILE A 1 86 ? -3.158 -3.401 2.841 1.00 93.38 86 ILE A N 1
ATOM 679 C CA . ILE A 1 86 ? -2.227 -2.273 2.796 1.00 93.38 86 ILE A CA 1
ATOM 680 C C . ILE A 1 86 ? -0.793 -2.751 3.034 1.00 93.38 86 ILE A C 1
ATOM 682 O O . ILE A 1 86 ? 0.088 -2.466 2.227 1.00 93.38 86 ILE A O 1
ATOM 686 N N . ALA A 1 87 ? -0.565 -3.524 4.093 1.00 90.69 87 ALA A N 1
ATOM 687 C CA . ALA A 1 87 ? 0.763 -3.941 4.522 1.00 90.69 87 ALA A CA 1
ATOM 688 C C . ALA A 1 87 ? 1.439 -4.962 3.592 1.00 90.69 87 ALA A C 1
ATOM 690 O O . ALA A 1 87 ? 2.669 -5.038 3.576 1.00 90.69 87 ALA A O 1
ATOM 691 N N . HIS A 1 88 ? 0.669 -5.738 2.823 1.00 87.25 88 HIS A N 1
ATOM 692 C CA . HIS A 1 88 ? 1.206 -6.758 1.914 1.00 87.25 88 HIS A CA 1
ATOM 693 C C . HIS A 1 88 ? 1.172 -6.373 0.435 1.00 87.25 88 HIS A C 1
ATOM 695 O O . HIS A 1 88 ? 2.005 -6.862 -0.327 1.00 87.25 88 HIS A O 1
ATOM 701 N N . ILE A 1 89 ? 0.226 -5.528 0.017 1.00 89.00 89 ILE A N 1
ATOM 702 C CA . ILE A 1 89 ? -0.021 -5.230 -1.401 1.00 89.00 89 ILE A CA 1
ATOM 703 C C . ILE A 1 89 ? 0.284 -3.767 -1.715 1.00 89.00 89 ILE A C 1
ATOM 705 O O . ILE A 1 89 ? 1.017 -3.498 -2.664 1.00 89.00 89 ILE A O 1
ATOM 709 N N . ILE A 1 90 ? -0.257 -2.826 -0.935 1.00 91.81 90 ILE A N 1
ATOM 710 C CA . ILE A 1 90 ? -0.178 -1.388 -1.251 1.00 91.81 90 ILE A CA 1
ATOM 711 C C . ILE A 1 90 ? 1.174 -0.800 -0.861 1.00 91.81 90 ILE A C 1
ATOM 713 O O . ILE A 1 90 ? 1.770 -0.063 -1.636 1.00 91.81 90 ILE A O 1
ATOM 717 N N . VAL A 1 91 ? 1.654 -1.133 0.335 1.00 92.31 91 VAL A N 1
ATOM 718 C CA . VAL A 1 91 ? 2.937 -0.705 0.894 1.00 92.31 91 VAL A CA 1
ATOM 719 C C . VAL A 1 91 ? 3.617 -1.944 1.488 1.00 92.31 91 VAL A C 1
ATOM 721 O O . VAL A 1 91 ? 3.640 -2.099 2.712 1.00 92.31 91 VAL A O 1
ATOM 724 N N . PRO A 1 92 ? 4.117 -2.871 0.643 1.00 89.94 92 PRO A N 1
ATOM 725 C CA . PRO A 1 92 ? 4.620 -4.163 1.093 1.00 89.94 92 PRO A CA 1
ATOM 726 C C . PRO A 1 92 ? 5.757 -4.023 2.113 1.00 89.94 92 PRO A C 1
ATOM 728 O O . PRO A 1 92 ? 6.847 -3.541 1.802 1.00 89.94 92 PRO A O 1
ATOM 731 N N . ARG A 1 93 ? 5.527 -4.485 3.343 1.00 84.69 93 ARG A N 1
ATOM 732 C CA . ARG A 1 93 ? 6.511 -4.448 4.436 1.00 84.69 93 ARG A CA 1
ATOM 733 C C . ARG A 1 93 ? 6.861 -5.858 4.901 1.00 84.69 93 ARG A C 1
ATOM 735 O O . ARG A 1 93 ? 6.038 -6.765 4.880 1.00 84.69 93 ARG A O 1
ATOM 742 N N . LYS A 1 94 ? 8.114 -6.037 5.328 1.00 77.94 94 LYS A N 1
ATOM 743 C CA . LYS A 1 94 ? 8.583 -7.252 6.012 1.00 77.94 94 LYS A CA 1
ATOM 744 C C . LYS A 1 94 ? 8.676 -6.975 7.513 1.00 77.94 94 LYS A C 1
ATOM 746 O O . LYS A 1 94 ? 9.106 -5.885 7.885 1.00 77.94 94 LYS A O 1
ATOM 751 N N . GLY A 1 95 ? 8.344 -7.960 8.346 1.00 76.56 95 GLY A N 1
ATOM 752 C CA . GLY A 1 95 ? 8.444 -7.873 9.807 1.00 76.56 95 GLY A CA 1
ATOM 753 C C . GLY A 1 95 ? 7.097 -8.042 10.510 1.00 76.56 95 GLY A C 1
ATOM 754 O O . GLY A 1 95 ? 6.170 -8.616 9.945 1.00 76.56 95 GLY A O 1
ATOM 755 N N . HIS A 1 96 ? 7.006 -7.553 11.748 1.00 72.75 96 HIS A N 1
ATOM 756 C CA . HIS A 1 96 ? 5.779 -7.609 12.543 1.00 72.75 96 HIS A CA 1
ATOM 757 C C . HIS A 1 96 ? 4.728 -6.650 11.974 1.00 72.75 96 HIS A C 1
ATOM 759 O O . HIS A 1 96 ? 4.951 -5.444 11.917 1.00 72.75 96 HIS A O 1
ATOM 765 N N . LEU A 1 97 ? 3.579 -7.195 11.574 1.00 80.50 97 LEU A N 1
ATOM 766 C CA . LEU A 1 97 ? 2.444 -6.444 11.016 1.00 80.50 97 LEU A CA 1
ATOM 767 C C . LEU A 1 97 ? 1.365 -6.139 12.065 1.00 80.50 97 LEU A C 1
ATOM 769 O O . LEU A 1 97 ? 0.237 -5.778 11.733 1.00 80.50 97 LEU A O 1
ATOM 773 N N . ASP A 1 98 ? 1.709 -6.303 13.341 1.00 82.81 98 ASP A N 1
ATOM 774 C CA . ASP A 1 98 ? 0.815 -6.013 14.460 1.00 82.81 98 ASP A CA 1
ATOM 775 C C . ASP A 1 98 ? 0.783 -4.525 14.812 1.00 82.81 98 ASP A C 1
ATOM 777 O O . ASP A 1 98 ? -0.179 -4.074 15.435 1.00 82.81 98 ASP A O 1
ATOM 781 N N . GLU A 1 99 ? 1.808 -3.766 14.416 1.00 87.44 99 GLU A N 1
ATOM 782 C CA . GLU A 1 99 ? 1.857 -2.313 14.566 1.00 87.44 99 GLU A CA 1
ATOM 783 C C . GLU A 1 99 ? 1.215 -1.635 13.351 1.00 87.44 99 GLU A C 1
ATOM 785 O O . GLU A 1 99 ? 1.574 -1.909 12.205 1.00 87.44 99 GLU A O 1
ATOM 790 N N . VAL A 1 100 ? 0.281 -0.722 13.615 1.00 91.25 100 VAL A N 1
ATOM 791 C CA . VAL A 1 100 ? -0.378 0.110 12.606 1.00 91.25 100 VAL A CA 1
ATOM 792 C C . VAL A 1 100 ? 0.249 1.496 12.690 1.00 91.25 100 VAL A C 1
ATOM 794 O O . VAL A 1 100 ? 0.043 2.232 13.661 1.00 91.25 100 VAL A O 1
ATOM 797 N N . ASN A 1 101 ? 1.057 1.857 11.693 1.00 89.94 101 ASN A N 1
ATOM 798 C CA . ASN A 1 101 ? 1.749 3.142 11.704 1.00 89.94 101 ASN A CA 1
ATOM 799 C C . ASN A 1 101 ? 0.805 4.292 11.291 1.00 89.94 101 ASN A C 1
ATOM 801 O O . ASN A 1 101 ? -0.296 4.076 10.788 1.00 89.94 101 ASN A O 1
ATOM 805 N N . HIS A 1 102 ? 1.231 5.546 11.475 1.00 92.94 102 HI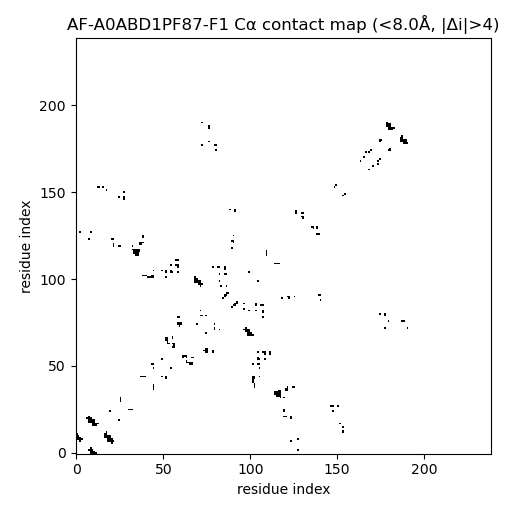S A N 1
ATOM 806 C CA . HIS A 1 102 ? 0.392 6.706 11.137 1.00 92.94 102 HIS A CA 1
ATOM 807 C C . HIS A 1 102 ? 0.016 6.785 9.651 1.00 92.94 102 HIS A C 1
ATOM 809 O O . HIS A 1 102 ? -1.036 7.322 9.313 1.00 92.94 102 HIS A O 1
ATOM 815 N N . TYR A 1 103 ? 0.859 6.251 8.768 1.00 94.62 103 TYR A N 1
ATOM 816 C CA . TYR A 1 103 ? 0.567 6.200 7.342 1.00 94.62 103 TYR A CA 1
ATOM 817 C C . TYR A 1 103 ? -0.465 5.113 7.008 1.00 94.62 103 TYR A C 1
ATOM 819 O O . TYR A 1 103 ? -1.331 5.337 6.172 1.00 94.62 103 TYR A O 1
ATOM 827 N N . ASP A 1 104 ? -0.454 3.985 7.717 1.00 94.56 104 ASP A N 1
ATOM 828 C CA . ASP A 1 104 ? -1.463 2.933 7.616 1.00 94.56 104 ASP A CA 1
ATOM 829 C C . ASP A 1 104 ? -2.824 3.450 8.067 1.00 94.56 104 ASP A C 1
ATOM 831 O O . ASP A 1 104 ? -3.816 3.216 7.385 1.00 94.56 104 ASP A O 1
ATOM 835 N N . VAL A 1 105 ? -2.869 4.200 9.176 1.00 95.88 105 VAL A N 1
ATOM 836 C CA . VAL A 1 105 ? -4.096 4.865 9.643 1.00 95.88 105 VAL A CA 1
ATOM 837 C C . VAL A 1 105 ? -4.617 5.832 8.583 1.00 95.88 105 VAL A C 1
ATOM 839 O O . VAL A 1 105 ? -5.801 5.791 8.263 1.00 95.88 105 VAL A O 1
ATOM 842 N N . PHE A 1 106 ? -3.741 6.638 7.976 1.00 96.31 106 PHE A N 1
ATOM 843 C CA . PHE A 1 106 ? -4.119 7.520 6.873 1.00 96.31 106 PHE A CA 1
ATOM 844 C C . PHE A 1 106 ? -4.672 6.756 5.669 1.00 96.31 106 PHE A C 1
ATOM 846 O O . PHE A 1 106 ? -5.714 7.140 5.144 1.00 96.31 106 PHE A O 1
ATOM 853 N N . LEU A 1 107 ? -4.022 5.676 5.229 1.00 96.31 107 LEU A N 1
ATOM 854 C CA . LEU A 1 107 ? -4.489 4.876 4.093 1.00 96.31 107 LEU A CA 1
ATOM 855 C C . LEU A 1 107 ? -5.827 4.192 4.393 1.00 96.31 107 LEU A C 1
ATOM 857 O O . LEU A 1 107 ? -6.729 4.236 3.560 1.00 96.31 107 LEU A O 1
ATOM 861 N N . LEU A 1 108 ? -5.977 3.609 5.585 1.00 96.69 108 LEU A N 1
ATOM 862 C CA . LEU A 1 108 ? -7.229 3.010 6.048 1.00 96.69 108 LEU A CA 1
ATOM 863 C C . LEU A 1 108 ? -8.362 4.034 6.035 1.00 96.69 108 LEU A C 1
ATOM 865 O O . LEU A 1 108 ? -9.391 3.808 5.408 1.00 96.69 108 LEU A O 1
ATOM 869 N N . ASP A 1 109 ? -8.154 5.171 6.690 1.00 96.81 109 ASP A N 1
ATOM 870 C CA . ASP A 1 109 ? -9.144 6.236 6.797 1.00 96.81 109 ASP A CA 1
ATOM 871 C C . ASP A 1 109 ? -9.485 6.845 5.426 1.00 96.81 109 ASP A C 1
ATOM 873 O O . ASP A 1 109 ? -10.647 7.116 5.139 1.00 96.81 109 ASP A O 1
ATOM 877 N N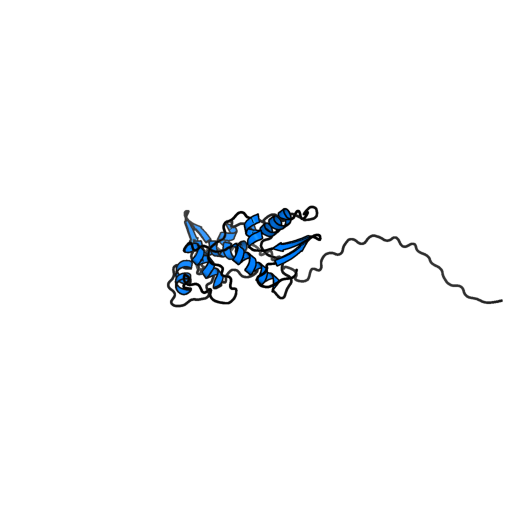 . SER A 1 110 ? -8.500 6.967 4.530 1.00 95.56 110 SER A N 1
ATOM 878 C CA . SER A 1 110 ? -8.726 7.411 3.147 1.00 95.56 110 SER A CA 1
ATOM 879 C C . SER A 1 110 ? -9.640 6.456 2.387 1.00 95.56 110 SER A C 1
ATOM 881 O O . SER A 1 110 ? -10.560 6.902 1.708 1.00 95.56 110 SER A O 1
ATOM 883 N N . ILE A 1 111 ? -9.418 5.145 2.524 1.00 95.19 111 ILE A N 1
ATOM 884 C CA . ILE A 1 111 ? -10.256 4.120 1.891 1.00 95.19 111 ILE A CA 1
ATOM 885 C C . ILE A 1 111 ? -11.673 4.153 2.474 1.00 95.19 111 ILE A C 1
ATOM 887 O O . ILE A 1 111 ? -12.636 4.108 1.714 1.00 95.19 111 ILE A O 1
ATOM 891 N N . LEU A 1 112 ? -11.812 4.270 3.800 1.00 95.50 112 LEU A N 1
ATOM 892 C CA . LEU A 1 112 ? -13.120 4.336 4.463 1.00 95.50 112 LEU A CA 1
ATOM 893 C C . LEU A 1 112 ? -13.928 5.566 4.042 1.00 95.50 112 LEU A C 1
ATOM 895 O O . LEU A 1 112 ? -15.136 5.468 3.852 1.00 95.50 112 LEU A O 1
ATOM 899 N N . GLN A 1 113 ? -13.264 6.709 3.885 1.00 94.75 113 GLN A N 1
ATOM 900 C CA . GLN A 1 113 ? -13.904 7.959 3.477 1.00 94.75 113 GLN A CA 1
ATOM 901 C C . GLN A 1 113 ? -14.056 8.100 1.954 1.00 94.75 113 GLN A C 1
ATOM 903 O O . GLN A 1 113 ? -14.630 9.080 1.488 1.00 94.75 113 GLN A O 1
ATOM 908 N N . GLY A 1 114 ? -13.533 7.160 1.160 1.00 93.06 114 GLY A N 1
ATOM 909 C CA . GLY A 1 114 ? -13.561 7.248 -0.302 1.00 93.06 114 GLY A CA 1
ATOM 910 C C . GLY A 1 114 ? -12.664 8.350 -0.880 1.00 93.06 114 GLY A C 1
ATOM 911 O O . GLY A 1 114 ? -12.891 8.805 -2.003 1.00 93.06 114 GLY A O 1
ATOM 912 N N . ARG A 1 115 ? -11.636 8.786 -0.141 1.00 92.88 115 ARG A N 1
ATOM 913 C CA . ARG A 1 115 ? -10.657 9.765 -0.629 1.00 92.88 115 ARG A CA 1
ATOM 914 C C . ARG A 1 115 ? -9.816 9.147 -1.743 1.00 92.88 115 ARG A C 1
ATOM 916 O O . ARG A 1 115 ? -9.254 8.061 -1.593 1.00 92.88 115 ARG A O 1
ATOM 923 N N . LYS A 1 116 ? -9.709 9.856 -2.871 1.00 92.06 116 LYS A N 1
ATOM 924 C CA . LYS A 1 116 ? -8.861 9.433 -3.992 1.00 92.06 116 LYS A CA 1
ATOM 925 C C . LYS A 1 116 ? -7.394 9.496 -3.566 1.00 92.06 116 LYS A C 1
ATOM 927 O O . LYS A 1 116 ? -6.932 10.526 -3.073 1.00 92.06 116 LYS A O 1
ATOM 932 N N . LEU A 1 117 ? -6.663 8.411 -3.793 1.00 91.56 117 LEU A N 1
ATOM 933 C CA . LEU A 1 117 ? -5.232 8.303 -3.526 1.00 91.56 117 LEU A CA 1
ATOM 934 C C . LEU A 1 117 ? -4.492 8.034 -4.831 1.00 91.56 117 LEU A C 1
ATOM 936 O O . LEU A 1 117 ? -4.874 7.133 -5.580 1.00 91.56 117 LEU A O 1
ATOM 940 N N . ASP A 1 118 ? -3.389 8.746 -5.051 1.00 91.25 118 ASP A N 1
ATOM 941 C CA . ASP A 1 118 ? -2.497 8.457 -6.171 1.00 91.25 118 ASP A CA 1
ATOM 942 C C . ASP A 1 118 ? -1.630 7.236 -5.820 1.00 91.25 118 ASP A C 1
ATOM 944 O O . ASP A 1 118 ? -0.537 7.336 -5.251 1.00 91.25 118 ASP A O 1
ATOM 948 N N . PHE A 1 119 ? -2.151 6.047 -6.133 1.00 89.31 119 PHE A N 1
ATOM 949 C CA . PHE A 1 119 ? -1.491 4.779 -5.826 1.00 89.31 119 PHE A CA 1
ATOM 950 C C . PHE A 1 119 ? -0.117 4.654 -6.495 1.00 89.31 119 PHE A C 1
ATOM 952 O O . PHE A 1 119 ? 0.808 4.067 -5.930 1.00 89.31 119 PHE A O 1
ATOM 959 N N . PHE A 1 120 ? 0.054 5.224 -7.683 1.00 90.38 120 PHE A N 1
ATOM 960 C CA . PHE A 1 120 ? 1.308 5.140 -8.414 1.00 90.38 120 PHE A CA 1
ATOM 961 C C . PHE A 1 120 ? 2.393 6.015 -7.792 1.00 90.38 120 PHE A C 1
ATOM 963 O O . PHE A 1 120 ? 3.550 5.586 -7.709 1.00 90.38 120 PHE A O 1
ATOM 970 N N . TYR A 1 121 ? 2.030 7.200 -7.298 1.00 90.19 121 TYR A N 1
ATOM 971 C CA . TYR A 1 121 ? 2.912 8.022 -6.481 1.00 90.19 121 TYR A CA 1
ATOM 972 C C . TYR A 1 121 ? 3.337 7.275 -5.214 1.00 90.19 121 TYR A C 1
ATOM 974 O O . TYR A 1 121 ? 4.536 7.170 -4.946 1.00 90.19 121 TYR A O 1
ATOM 982 N N . ILE A 1 122 ? 2.384 6.692 -4.479 1.00 92.38 122 ILE A N 1
ATOM 983 C CA . ILE A 1 122 ? 2.655 5.901 -3.265 1.00 92.38 122 ILE A CA 1
ATOM 984 C C . ILE A 1 122 ? 3.630 4.760 -3.577 1.00 92.38 122 ILE A C 1
ATOM 986 O O . ILE A 1 122 ? 4.640 4.592 -2.891 1.00 92.38 122 ILE A O 1
ATOM 990 N N . MET A 1 123 ? 3.382 4.020 -4.658 1.00 91.81 123 MET A N 1
ATOM 991 C CA . MET A 1 123 ? 4.220 2.911 -5.101 1.00 91.81 123 MET A CA 1
ATOM 992 C C . MET A 1 123 ? 5.652 3.365 -5.426 1.00 91.81 123 MET A C 1
ATOM 994 O O . MET A 1 123 ? 6.621 2.743 -4.982 1.00 91.81 123 MET A O 1
ATOM 998 N N . MET A 1 124 ? 5.800 4.474 -6.158 1.00 91.38 124 MET A N 1
ATOM 999 C CA . MET A 1 124 ? 7.098 5.058 -6.511 1.00 91.38 124 MET A CA 1
ATOM 1000 C C . MET A 1 124 ? 7.882 5.528 -5.284 1.00 91.38 124 MET A C 1
ATOM 1002 O O . MET A 1 124 ? 9.076 5.233 -5.170 1.00 91.38 124 MET A O 1
ATOM 1006 N N . GLN A 1 125 ? 7.222 6.218 -4.354 1.00 91.06 125 GLN A N 1
ATOM 1007 C CA . GLN A 1 125 ? 7.847 6.669 -3.111 1.00 91.06 125 GLN A CA 1
ATOM 1008 C C . GLN A 1 125 ? 8.238 5.489 -2.221 1.00 91.06 125 GLN A C 1
ATOM 1010 O O . GLN A 1 125 ? 9.338 5.466 -1.666 1.00 91.06 125 GLN A O 1
ATOM 1015 N N . HIS A 1 126 ? 7.398 4.456 -2.154 1.00 91.62 126 HIS A N 1
ATOM 1016 C CA . HIS A 1 126 ? 7.719 3.244 -1.418 1.00 91.62 126 HIS A CA 1
ATOM 1017 C C . HIS A 1 126 ? 8.945 2.526 -1.994 1.00 91.62 126 HIS A C 1
ATOM 1019 O O . HIS A 1 126 ? 9.880 2.211 -1.258 1.00 91.62 126 HIS A O 1
ATOM 1025 N N . MET A 1 127 ? 9.000 2.332 -3.316 1.00 90.69 127 MET A N 1
ATOM 1026 C CA . MET A 1 127 ? 10.175 1.761 -3.982 1.00 90.69 127 MET A CA 1
ATOM 1027 C C . MET A 1 127 ? 11.439 2.596 -3.739 1.00 90.69 127 MET A C 1
ATOM 1029 O O . MET A 1 127 ? 12.499 2.039 -3.456 1.00 90.69 127 MET A O 1
ATOM 1033 N N . SER A 1 128 ? 11.331 3.926 -3.807 1.00 88.81 128 SER A N 1
ATOM 1034 C CA . SER A 1 128 ? 12.440 4.838 -3.512 1.00 88.81 128 SER A CA 1
ATOM 1035 C C . SER A 1 128 ? 12.939 4.678 -2.073 1.00 88.81 128 SER A C 1
ATOM 1037 O O . SER A 1 128 ? 14.145 4.561 -1.841 1.00 88.81 128 SER A O 1
ATOM 1039 N N . CYS A 1 129 ? 12.020 4.586 -1.112 1.00 88.12 129 CYS A N 1
ATOM 1040 C CA . CYS A 1 129 ? 12.337 4.364 0.292 1.00 88.12 129 CYS A CA 1
ATOM 1041 C C . CYS A 1 129 ? 13.059 3.025 0.510 1.00 88.12 129 CYS A C 1
ATOM 1043 O O . CYS A 1 129 ? 14.079 2.982 1.199 1.00 88.12 129 CYS A O 1
ATOM 1045 N N . VAL A 1 130 ? 12.589 1.945 -0.127 1.00 87.81 130 VAL A N 1
ATOM 1046 C CA . VAL A 1 130 ? 13.231 0.623 -0.048 1.00 87.81 130 VAL A CA 1
ATOM 1047 C C . VAL A 1 130 ? 14.652 0.654 -0.617 1.00 87.81 130 VAL A C 1
ATOM 1049 O O . VAL A 1 130 ? 15.558 0.092 -0.001 1.00 87.81 130 VAL A O 1
ATOM 1052 N N . LEU A 1 131 ? 14.863 1.335 -1.747 1.00 86.62 131 LEU A N 1
ATOM 1053 C CA . LEU A 1 131 ? 16.178 1.468 -2.390 1.00 86.62 131 LEU A CA 1
ATOM 1054 C C . LEU A 1 131 ? 17.157 2.353 -1.616 1.00 86.62 131 LEU A C 1
ATOM 1056 O O . LEU A 1 131 ? 18.362 2.147 -1.715 1.00 86.62 131 LEU A O 1
ATOM 1060 N N . SER A 1 132 ? 16.649 3.327 -0.863 1.00 84.25 132 SER A N 1
ATOM 1061 C CA . SER A 1 132 ? 17.466 4.225 -0.035 1.00 84.25 132 SER A CA 1
ATOM 1062 C C . SER A 1 132 ? 17.929 3.566 1.272 1.00 84.25 132 SER A C 1
ATOM 1064 O O . SER A 1 132 ? 18.670 4.168 2.046 1.00 84.25 132 SER A O 1
ATOM 1066 N N . GLY A 1 133 ? 17.479 2.338 1.548 1.00 78.31 133 GLY A N 1
ATOM 1067 C CA . GLY A 1 133 ? 17.902 1.564 2.708 1.00 78.31 133 GLY A CA 1
ATOM 1068 C C . GLY A 1 133 ? 19.370 1.129 2.637 1.00 78.31 133 GLY A C 1
ATOM 1069 O O . GLY A 1 133 ? 19.942 0.952 1.568 1.00 78.31 133 GLY A O 1
ATOM 1070 N N . THR A 1 134 ? 19.969 0.891 3.804 1.00 64.12 134 THR A N 1
ATOM 1071 C CA . THR A 1 134 ? 21.390 0.522 3.954 1.00 64.12 134 THR A CA 1
ATOM 1072 C C . THR A 1 134 ? 21.743 -0.878 3.452 1.00 64.12 134 THR A C 1
ATOM 1074 O O . THR A 1 134 ? 22.913 -1.163 3.217 1.00 64.12 134 THR A O 1
ATOM 1077 N N . ARG A 1 135 ? 20.754 -1.763 3.283 1.00 69.06 135 ARG A N 1
ATOM 1078 C CA . ARG A 1 135 ? 20.949 -3.131 2.786 1.00 69.06 135 ARG A CA 1
ATOM 1079 C C . ARG A 1 135 ? 20.303 -3.300 1.414 1.00 69.06 135 ARG A C 1
ATOM 1081 O O . ARG A 1 135 ? 19.188 -2.805 1.229 1.00 69.06 135 ARG A O 1
ATOM 1088 N N . PRO A 1 136 ? 20.942 -4.033 0.483 1.00 63.47 136 PRO A N 1
ATOM 1089 C CA . PRO A 1 136 ? 20.331 -4.365 -0.794 1.00 63.47 136 PRO A CA 1
ATOM 1090 C C . PRO A 1 136 ? 19.064 -5.181 -0.531 1.00 63.47 136 PRO A C 1
ATOM 1092 O O . PRO A 1 136 ? 19.109 -6.291 -0.005 1.00 63.47 136 PRO A O 1
ATOM 1095 N N . LYS A 1 137 ? 17.915 -4.594 -0.856 1.00 74.62 137 LYS A N 1
ATOM 1096 C CA . LYS A 1 137 ? 16.606 -5.232 -0.729 1.00 74.62 137 LYS A CA 1
ATOM 1097 C C . LYS A 1 137 ? 16.040 -5.490 -2.115 1.00 74.62 137 LYS A C 1
ATOM 1099 O O . LYS A 1 137 ? 16.219 -4.684 -3.028 1.00 74.62 137 LYS A O 1
ATOM 1104 N N . ALA A 1 138 ? 15.333 -6.608 -2.253 1.00 81.56 138 ALA A N 1
ATOM 1105 C CA . ALA A 1 138 ? 14.504 -6.847 -3.424 1.00 81.56 138 ALA A CA 1
ATOM 1106 C C . ALA A 1 138 ? 13.463 -5.726 -3.546 1.00 81.56 138 ALA A C 1
ATOM 1108 O O . ALA A 1 138 ? 12.856 -5.326 -2.548 1.00 81.56 138 ALA A O 1
ATOM 1109 N N . LEU A 1 139 ? 13.279 -5.217 -4.764 1.00 87.31 139 LEU A N 1
ATOM 1110 C CA . LEU A 1 139 ? 12.292 -4.180 -5.025 1.00 87.31 139 LEU A CA 1
ATOM 1111 C C . LEU A 1 139 ? 10.881 -4.786 -4.903 1.00 87.31 139 LEU A C 1
ATOM 1113 O O . LEU A 1 139 ? 10.646 -5.863 -5.459 1.00 87.31 139 LEU A O 1
ATOM 1117 N N . PRO A 1 140 ? 9.947 -4.138 -4.185 1.00 89.06 140 PRO A N 1
ATOM 1118 C CA . PRO A 1 140 ? 8.563 -4.596 -4.121 1.00 89.06 140 PRO A CA 1
ATOM 1119 C C . PRO A 1 140 ? 7.869 -4.473 -5.488 1.00 89.06 140 PRO A C 1
ATOM 1121 O O . PRO A 1 140 ? 8.412 -3.898 -6.429 1.00 89.06 140 PRO A O 1
ATOM 1124 N N . TYR A 1 141 ? 6.644 -4.999 -5.581 1.00 91.19 141 TYR A N 1
ATOM 1125 C CA . TYR A 1 141 ? 5.788 -4.935 -6.778 1.00 91.19 141 TYR A CA 1
ATOM 1126 C C . TYR A 1 141 ? 6.278 -5.762 -7.976 1.00 91.19 141 TYR A C 1
ATOM 1128 O O . TYR A 1 141 ? 6.084 -5.375 -9.128 1.00 91.19 141 TYR A O 1
ATOM 1136 N N . GLY A 1 142 ? 6.858 -6.940 -7.714 1.00 89.44 142 GLY A N 1
ATOM 1137 C CA . GLY A 1 142 ? 7.400 -7.840 -8.741 1.00 89.44 142 GLY A CA 1
ATOM 1138 C C . GLY A 1 142 ? 6.466 -8.073 -9.935 1.00 89.44 142 GLY A C 1
ATOM 1139 O O . GLY A 1 142 ? 6.909 -7.967 -11.070 1.00 89.44 142 GLY A O 1
ATOM 1140 N N . MET A 1 143 ? 5.162 -8.280 -9.708 1.00 88.44 143 MET A N 1
ATOM 1141 C CA . MET A 1 143 ? 4.188 -8.461 -10.798 1.00 88.44 143 MET A CA 1
ATOM 1142 C C . MET A 1 143 ? 4.066 -7.234 -11.717 1.00 88.44 143 MET A C 1
ATOM 1144 O O . MET A 1 143 ? 3.992 -7.378 -12.936 1.00 88.44 143 MET A O 1
ATOM 1148 N N . ILE A 1 144 ? 4.063 -6.026 -11.146 1.00 91.50 144 ILE A N 1
ATOM 1149 C CA . ILE A 1 144 ? 3.996 -4.775 -11.914 1.00 91.50 144 ILE A CA 1
ATOM 1150 C C . ILE A 1 144 ? 5.315 -4.562 -12.658 1.00 91.50 144 ILE A C 1
ATOM 1152 O O . ILE A 1 144 ? 5.307 -4.271 -13.851 1.00 91.50 144 ILE A O 1
ATOM 1156 N N . LEU A 1 145 ? 6.449 -4.780 -11.988 1.00 91.94 145 LEU A N 1
ATOM 1157 C CA . LEU A 1 145 ? 7.773 -4.682 -12.603 1.00 91.94 145 LEU A CA 1
ATOM 1158 C C . LEU A 1 145 ? 7.934 -5.659 -13.773 1.00 91.94 145 LEU A C 1
ATOM 1160 O O . LEU A 1 145 ? 8.452 -5.269 -14.815 1.00 91.94 145 LEU A O 1
ATOM 1164 N N . THR A 1 146 ? 7.430 -6.890 -13.652 1.00 91.06 146 THR A N 1
ATOM 1165 C CA . THR A 1 146 ? 7.427 -7.863 -14.750 1.00 91.06 146 THR A CA 1
ATOM 1166 C C . THR A 1 146 ? 6.658 -7.336 -15.957 1.00 91.06 146 THR A C 1
ATOM 1168 O O . THR A 1 146 ? 7.196 -7.385 -17.059 1.00 91.06 146 THR A O 1
ATOM 1171 N N . LYS A 1 147 ? 5.462 -6.755 -15.771 1.00 91.88 147 LYS A N 1
ATOM 1172 C CA . LYS A 1 147 ? 4.717 -6.119 -16.875 1.00 91.88 147 LYS A CA 1
ATOM 1173 C C . LYS A 1 147 ? 5.501 -4.973 -17.519 1.00 91.88 147 LYS A C 1
ATOM 1175 O O . LYS A 1 147 ? 5.528 -4.860 -18.742 1.00 91.88 147 LYS A O 1
ATOM 1180 N N . ILE A 1 148 ? 6.187 -4.158 -16.714 1.00 92.94 148 ILE A N 1
ATOM 1181 C CA . ILE A 1 148 ? 7.038 -3.075 -17.227 1.00 92.94 148 ILE A CA 1
ATOM 1182 C C . ILE A 1 148 ? 8.168 -3.641 -18.085 1.00 92.94 148 ILE A C 1
ATOM 1184 O O . ILE A 1 148 ? 8.389 -3.202 -19.205 1.00 92.94 148 ILE A O 1
ATOM 1188 N N . PHE A 1 149 ? 8.880 -4.646 -17.597 1.00 92.44 149 PHE A N 1
ATOM 1189 C CA . PHE A 1 149 ? 9.984 -5.256 -18.331 1.00 92.44 149 PHE A CA 1
ATOM 1190 C C . PHE A 1 149 ? 9.516 -5.992 -19.597 1.00 92.44 149 PHE A C 1
ATOM 1192 O O . PHE A 1 149 ? 10.220 -5.948 -20.605 1.00 92.44 149 PHE A O 1
ATOM 1199 N N . GLN A 1 150 ? 8.323 -6.598 -19.584 1.00 91.06 150 GLN A N 1
ATOM 1200 C CA . GLN A 1 150 ? 7.684 -7.154 -20.783 1.00 91.06 150 GLN A CA 1
ATOM 1201 C C . GLN A 1 150 ? 7.409 -6.070 -21.832 1.00 91.06 150 GLN A C 1
ATOM 1203 O O . GLN A 1 150 ? 7.700 -6.291 -23.003 1.00 91.06 150 GLN A O 1
ATOM 1208 N N . HIS A 1 151 ? 6.928 -4.892 -21.418 1.00 92.62 151 HIS A N 1
ATOM 1209 C CA . HIS A 1 151 ? 6.702 -3.751 -22.315 1.00 92.62 151 HIS A CA 1
ATOM 1210 C C . HIS A 1 151 ? 7.990 -3.284 -23.019 1.00 92.62 151 HIS A C 1
ATOM 1212 O O . HIS A 1 151 ? 7.948 -2.890 -24.177 1.00 92.62 151 HIS A O 1
ATOM 1218 N N . PHE A 1 152 ? 9.149 -3.390 -22.359 1.00 92.06 152 PHE A N 1
ATOM 1219 C CA . PHE A 1 152 ? 10.461 -3.113 -22.966 1.00 92.06 152 PHE A CA 1
ATOM 1220 C C . PHE A 1 152 ? 11.109 -4.340 -23.627 1.00 92.06 152 PHE A C 1
ATOM 1222 O O . PHE A 1 152 ? 12.316 -4.329 -23.891 1.00 92.06 152 PHE A O 1
ATOM 1229 N N . GLU A 1 153 ? 10.346 -5.409 -23.872 1.00 91.81 153 GLU A N 1
ATOM 1230 C CA . GLU A 1 153 ? 10.798 -6.649 -24.514 1.00 91.81 153 GLU A CA 1
ATOM 1231 C C . GLU A 1 153 ? 12.036 -7.255 -23.832 1.00 91.81 153 GLU A C 1
ATOM 1233 O O . GLU A 1 153 ? 13.000 -7.696 -24.471 1.00 91.81 153 GLU A O 1
ATOM 1238 N N . VAL A 1 154 ? 12.087 -7.201 -22.503 1.00 90.88 154 VAL A N 1
ATOM 1239 C CA . VAL A 1 154 ? 13.108 -7.920 -21.745 1.00 90.88 154 VAL A CA 1
ATOM 1240 C C . VAL A 1 154 ? 12.737 -9.401 -21.759 1.00 90.88 154 VAL A C 1
ATOM 1242 O O . VAL A 1 154 ? 11.658 -9.787 -21.316 1.00 90.88 154 VAL A O 1
ATOM 1245 N N . SER A 1 155 ? 13.634 -10.245 -22.270 1.00 87.31 155 SER A N 1
ATOM 1246 C CA . SER A 1 155 ? 13.420 -11.695 -22.273 1.00 87.31 155 SER A CA 1
ATOM 1247 C C . SER A 1 155 ? 13.425 -12.256 -20.847 1.00 87.31 155 SER A C 1
ATOM 1249 O O . SER A 1 155 ? 14.300 -11.919 -20.052 1.00 87.31 155 SER A O 1
ATOM 1251 N N . PHE A 1 156 ? 12.485 -13.158 -20.560 1.00 85.38 156 PHE A N 1
ATOM 1252 C CA . PHE A 1 156 ? 12.408 -13.933 -19.315 1.00 85.38 156 PHE A CA 1
ATOM 1253 C C . PHE A 1 156 ? 12.706 -15.423 -19.527 1.00 85.38 156 PHE A C 1
ATOM 1255 O O . PHE A 1 156 ? 12.423 -16.221 -18.644 1.00 85.38 156 PHE A O 1
ATOM 1262 N N . ARG A 1 157 ? 13.253 -15.823 -20.689 1.00 83.12 157 ARG A N 1
ATOM 1263 C CA . ARG A 1 157 ? 13.454 -17.247 -21.043 1.00 83.12 157 ARG A CA 1
ATOM 1264 C C . ARG A 1 157 ? 14.237 -18.040 -19.993 1.00 83.12 157 ARG A C 1
ATOM 1266 O O . ARG A 1 157 ? 13.956 -19.210 -19.788 1.00 83.12 157 ARG A O 1
ATOM 1273 N N . ASP A 1 158 ? 15.169 -17.381 -19.314 1.00 82.12 158 ASP A N 1
ATOM 1274 C CA . ASP A 1 158 ? 16.042 -17.993 -18.301 1.00 82.12 158 ASP A CA 1
ATOM 1275 C C . ASP A 1 158 ? 15.570 -17.690 -16.868 1.00 82.12 158 ASP A C 1
ATOM 1277 O O . ASP A 1 158 ? 16.314 -17.863 -15.906 1.00 82.12 158 ASP A O 1
ATOM 1281 N N . SER A 1 159 ? 14.362 -17.144 -16.709 1.00 81.38 159 SER A N 1
ATOM 1282 C CA . SER A 1 159 ? 13.791 -16.766 -15.417 1.00 81.38 159 SER A CA 1
ATOM 1283 C C . SER A 1 159 ? 12.739 -17.779 -14.981 1.00 81.38 159 SER A C 1
ATOM 1285 O O . SER A 1 159 ? 11.843 -18.128 -15.744 1.00 81.38 159 SER A O 1
ATOM 1287 N N . VAL A 1 160 ? 12.821 -18.225 -13.727 1.00 82.19 160 VAL A N 1
ATOM 1288 C CA . VAL A 1 160 ? 11.812 -19.109 -13.132 1.00 82.19 160 VAL A CA 1
ATOM 1289 C C . VAL A 1 160 ? 10.590 -18.277 -12.751 1.00 82.19 160 VAL A C 1
ATOM 1291 O O . VAL A 1 160 ? 10.702 -17.307 -11.999 1.00 82.19 160 VAL A O 1
ATOM 1294 N N . ALA A 1 161 ? 9.418 -18.651 -13.265 1.00 80.44 161 ALA A N 1
ATOM 1295 C CA . ALA A 1 161 ? 8.163 -18.033 -12.860 1.00 80.44 161 ALA A CA 1
ATOM 1296 C C . ALA A 1 161 ? 7.832 -18.434 -11.415 1.00 80.44 161 ALA A C 1
ATOM 1298 O O . ALA A 1 161 ? 7.695 -19.616 -11.105 1.00 80.44 161 ALA A O 1
ATOM 1299 N N . ILE A 1 162 ? 7.696 -17.443 -10.534 1.00 82.56 162 ILE A N 1
ATOM 1300 C CA . ILE A 1 162 ? 7.249 -17.651 -9.155 1.00 82.56 162 ILE A CA 1
ATOM 1301 C C . ILE A 1 162 ? 5.745 -17.403 -9.124 1.00 82.56 162 ILE A C 1
ATOM 1303 O O . ILE A 1 162 ? 5.293 -16.277 -9.335 1.00 82.56 162 ILE A O 1
ATOM 1307 N N . LEU A 1 163 ? 4.974 -18.462 -8.889 1.00 81.38 163 LEU A N 1
ATOM 1308 C CA . LEU A 1 163 ? 3.529 -18.363 -8.711 1.00 81.38 163 LEU A CA 1
ATOM 1309 C C . LEU A 1 163 ? 3.195 -17.929 -7.275 1.00 81.38 163 LEU A C 1
ATOM 1311 O O . LEU A 1 163 ? 3.931 -18.299 -6.353 1.00 81.38 163 LEU A O 1
ATOM 1315 N N . PRO A 1 164 ? 2.091 -17.185 -7.065 1.00 73.94 164 PRO A N 1
ATOM 1316 C CA . PRO A 1 164 ? 1.603 -16.888 -5.725 1.00 73.94 164 PRO A CA 1
ATOM 1317 C C . PRO A 1 164 ? 1.365 -18.179 -4.938 1.00 73.94 164 PRO A C 1
ATOM 1319 O O . PRO A 1 164 ? 0.709 -19.106 -5.418 1.00 73.94 164 PRO A O 1
ATOM 1322 N N . LYS A 1 165 ? 1.898 -18.239 -3.721 1.00 77.19 165 LYS A N 1
ATOM 1323 C CA . LYS A 1 165 ? 1.663 -19.334 -2.779 1.00 77.19 165 LYS A CA 1
ATOM 1324 C C . LYS A 1 165 ? 0.291 -19.174 -2.126 1.00 77.19 165 LYS A C 1
ATOM 1326 O O . LYS A 1 165 ? -0.278 -18.085 -2.088 1.00 77.19 165 LYS A O 1
ATOM 1331 N N . ALA A 1 166 ? -0.216 -20.234 -1.497 1.00 69.38 166 ALA A N 1
ATOM 1332 C CA . ALA A 1 166 ? -1.435 -20.145 -0.685 1.00 69.38 166 ALA A CA 1
ATOM 1333 C C . ALA A 1 166 ? -1.323 -19.080 0.428 1.00 69.38 166 ALA A C 1
ATOM 1335 O O . ALA A 1 166 ? -2.319 -18.453 0.784 1.00 69.38 166 ALA A O 1
ATOM 1336 N N . THR A 1 167 ? -0.112 -18.828 0.937 1.00 66.38 167 THR A N 1
ATOM 1337 C CA . THR A 1 167 ? 0.190 -17.763 1.910 1.00 66.38 167 THR A CA 1
ATOM 1338 C C . THR A 1 167 ? 0.044 -16.351 1.351 1.00 66.38 167 THR A C 1
ATOM 1340 O O . THR A 1 167 ? -0.149 -15.422 2.127 1.00 66.38 167 THR A O 1
ATOM 1343 N N . ASP A 1 168 ? 0.104 -16.194 0.029 1.00 69.50 168 ASP A N 1
ATOM 1344 C CA . ASP A 1 168 ? -0.020 -14.904 -0.657 1.00 69.50 168 ASP A CA 1
ATOM 1345 C C . ASP A 1 168 ? -1.494 -14.549 -0.928 1.00 69.50 168 ASP A C 1
ATOM 1347 O O . ASP A 1 168 ? -1.804 -13.492 -1.474 1.00 69.50 168 ASP A O 1
ATOM 1351 N N . THR A 1 169 ? -2.419 -15.429 -0.525 1.00 78.75 169 THR A N 1
ATOM 1352 C CA . THR A 1 169 ? -3.867 -15.230 -0.634 1.00 78.75 169 THR A CA 1
ATOM 1353 C C . THR A 1 169 ? -4.485 -14.922 0.729 1.00 78.75 169 THR A C 1
ATOM 1355 O O . THR A 1 169 ? -4.097 -15.476 1.763 1.00 78.75 169 THR A O 1
ATOM 1358 N N . ILE A 1 170 ? -5.497 -14.050 0.752 1.00 78.94 170 ILE A N 1
ATOM 1359 C CA . ILE A 1 170 ? -6.324 -13.852 1.947 1.00 78.94 170 ILE A CA 1
ATOM 1360 C C . ILE A 1 170 ? -7.300 -15.025 2.027 1.00 78.94 170 ILE A C 1
ATOM 1362 O O . ILE A 1 170 ? -8.374 -15.006 1.432 1.00 78.94 170 ILE A O 1
ATOM 1366 N N . ASN A 1 171 ? -6.893 -16.071 2.740 1.00 83.25 171 ASN A N 1
ATOM 1367 C CA . ASN A 1 171 ? -7.690 -17.271 2.958 1.00 83.25 171 ASN A CA 1
ATOM 1368 C C . ASN A 1 171 ? -8.167 -17.366 4.420 1.00 83.25 171 ASN A C 1
ATOM 1370 O O . ASN A 1 171 ? -7.859 -16.518 5.260 1.00 83.25 171 ASN A O 1
ATOM 1374 N N . ILE A 1 172 ? -8.917 -18.424 4.742 1.00 82.62 172 ILE A N 1
ATOM 1375 C CA . ILE A 1 172 ? -9.456 -18.653 6.092 1.00 82.62 172 ILE A CA 1
ATOM 1376 C C . ILE A 1 172 ? -8.341 -18.746 7.150 1.00 82.62 172 ILE A C 1
ATOM 1378 O O . ILE A 1 172 ? -8.538 -18.295 8.276 1.00 82.62 172 ILE A O 1
ATOM 1382 N N . LEU A 1 173 ? -7.164 -19.287 6.818 1.00 81.50 173 LEU A N 1
ATOM 1383 C CA . LEU A 1 173 ? -6.024 -19.336 7.742 1.00 81.50 173 LEU A CA 1
ATOM 1384 C C . LEU A 1 173 ? -5.473 -17.931 8.008 1.00 81.50 173 LEU A C 1
ATOM 1386 O O . LEU A 1 173 ? -5.185 -17.598 9.157 1.00 81.50 173 LEU A O 1
ATOM 1390 N N . THR A 1 174 ? -5.392 -17.087 6.977 1.00 82.31 174 THR A N 1
ATOM 1391 C CA . THR A 1 174 ? -5.025 -15.670 7.107 1.00 82.31 174 THR A CA 1
ATOM 1392 C C . THR A 1 174 ? -6.013 -14.941 8.022 1.00 82.31 174 THR A C 1
ATOM 1394 O O . THR A 1 174 ? -5.596 -14.242 8.943 1.00 82.31 174 THR A O 1
ATOM 1397 N N . LEU A 1 175 ? -7.322 -15.170 7.855 1.00 86.06 175 LEU A N 1
ATOM 1398 C CA . LEU A 1 175 ? -8.352 -14.616 8.743 1.00 86.06 175 LEU A CA 1
ATOM 1399 C C . LEU A 1 175 ? -8.185 -15.093 10.196 1.00 86.06 175 LEU A C 1
ATOM 1401 O O . LEU A 1 175 ? -8.201 -14.273 11.114 1.00 86.06 175 LEU A O 1
ATOM 1405 N N . LYS A 1 176 ? -7.934 -16.391 10.417 1.00 84.62 176 LYS A N 1
ATOM 1406 C CA . LYS A 1 176 ? -7.675 -16.945 11.758 1.00 84.62 176 LYS A CA 1
ATOM 1407 C C . LYS A 1 176 ? -6.444 -16.316 12.419 1.00 84.62 176 LYS A C 1
ATOM 1409 O O . LYS A 1 176 ? -6.502 -15.991 13.602 1.00 84.62 176 LYS A O 1
ATOM 1414 N N . ARG A 1 177 ? -5.361 -16.076 11.668 1.00 80.81 177 ARG A N 1
ATOM 1415 C CA . ARG A 1 177 ? -4.169 -15.349 12.158 1.00 80.81 177 ARG A CA 1
ATOM 1416 C C . ARG A 1 177 ? -4.501 -13.911 12.572 1.00 80.81 177 ARG A C 1
ATOM 1418 O O . ARG A 1 177 ? -3.994 -13.438 13.582 1.00 80.81 177 ARG A O 1
ATOM 1425 N N . MET A 1 178 ? -5.434 -13.262 11.874 1.00 83.00 178 MET A N 1
ATOM 1426 C CA . MET A 1 178 ? -5.989 -11.946 12.241 1.00 83.00 178 MET A CA 1
ATOM 1427 C C . MET A 1 178 ? -7.045 -12.003 13.364 1.00 83.00 178 MET A C 1
ATOM 1429 O O . MET A 1 178 ? -7.658 -10.985 13.711 1.00 83.00 178 MET A O 1
ATOM 1433 N N . LYS A 1 179 ? -7.253 -13.188 13.952 1.00 84.81 179 LYS A N 1
ATOM 1434 C CA . LYS A 1 179 ? -8.249 -13.476 14.989 1.00 84.81 179 LYS A CA 1
ATOM 1435 C C . LYS A 1 179 ? -9.688 -13.213 14.536 1.00 84.81 179 LYS A C 1
ATOM 1437 O O . LYS A 1 179 ? -10.520 -12.777 15.331 1.00 84.81 179 LYS A O 1
ATOM 1442 N N . ILE A 1 180 ? -9.955 -13.454 13.254 1.00 86.38 180 ILE A N 1
ATOM 1443 C CA . ILE A 1 180 ? -11.268 -13.347 12.620 1.00 86.38 180 ILE A CA 1
ATOM 1444 C C . ILE A 1 180 ? -11.817 -14.759 12.414 1.00 86.38 180 ILE A C 1
ATOM 1446 O O . ILE A 1 180 ? -11.196 -15.592 11.752 1.00 86.38 180 ILE A O 1
ATOM 1450 N N . PHE A 1 181 ? -12.992 -15.018 12.978 1.00 86.75 181 PHE A N 1
ATOM 1451 C CA . PHE A 1 181 ? -13.668 -16.313 12.949 1.00 86.75 181 PHE A CA 1
ATOM 1452 C C . PHE A 1 181 ? -15.082 -16.155 12.405 1.00 86.75 181 PHE A C 1
ATOM 1454 O O . PHE A 1 181 ? -15.638 -15.061 12.437 1.00 86.75 181 PHE A O 1
ATOM 1461 N N . LYS A 1 182 ? -15.660 -17.246 11.901 1.00 87.50 182 LYS A N 1
ATOM 1462 C CA . LYS A 1 182 ? -17.056 -17.281 11.466 1.00 87.50 182 LYS A CA 1
ATOM 1463 C C . LYS A 1 182 ? -17.863 -18.090 12.476 1.00 87.50 182 LYS A C 1
ATOM 1465 O O . LYS A 1 182 ? -17.592 -19.274 12.641 1.00 87.50 182 LYS A O 1
ATOM 1470 N N . GLU A 1 183 ? -18.838 -17.461 13.120 1.00 87.62 183 GLU A N 1
ATOM 1471 C CA . GLU A 1 183 ? -19.731 -18.068 14.113 1.00 87.62 183 GLU A CA 1
ATOM 1472 C C . GLU A 1 183 ? -21.177 -17.798 13.717 1.00 87.62 183 GLU A C 1
ATOM 1474 O O . GLU A 1 183 ? -21.526 -16.664 13.402 1.00 87.62 183 GLU A O 1
ATOM 1479 N N . ASN A 1 184 ? -22.013 -18.839 13.669 1.00 85.44 184 ASN A N 1
ATOM 1480 C CA . ASN A 1 184 ? -23.429 -18.733 13.282 1.00 85.44 184 ASN A CA 1
ATOM 1481 C C . ASN A 1 184 ? -23.666 -17.950 11.973 1.00 85.44 184 ASN A C 1
ATOM 1483 O O . ASN A 1 184 ? -24.647 -17.231 11.821 1.00 85.44 184 ASN A O 1
ATOM 1487 N N . GLY A 1 185 ? -22.740 -18.065 11.015 1.00 84.75 185 GLY A N 1
ATOM 1488 C CA . GLY A 1 185 ? -22.804 -17.346 9.739 1.00 84.75 185 GLY A CA 1
ATOM 1489 C C . GLY A 1 185 ? -22.195 -15.937 9.747 1.00 84.75 185 GLY A C 1
ATOM 1490 O O . GLY A 1 185 ? -21.939 -15.406 8.667 1.00 84.75 185 GLY A O 1
ATOM 1491 N N . GLN A 1 186 ? -21.877 -15.370 10.912 1.00 84.50 186 GLN A N 1
ATOM 1492 C CA . GLN A 1 186 ? -21.354 -14.013 11.081 1.00 84.50 186 GLN A CA 1
ATOM 1493 C C . GLN A 1 186 ? -19.845 -14.004 11.363 1.00 84.50 186 GLN A C 1
ATOM 1495 O O . GLN A 1 186 ? -19.315 -14.885 12.038 1.00 84.50 186 GLN A O 1
ATOM 1500 N N . TRP A 1 187 ? -19.129 -13.006 10.839 1.00 86.06 187 TRP A N 1
ATOM 1501 C CA . TRP A 1 187 ? -17.699 -12.834 11.107 1.00 86.06 187 TRP A CA 1
ATOM 1502 C C . TRP A 1 187 ? -17.471 -12.046 12.399 1.00 86.06 187 TRP A C 1
ATOM 1504 O O . TRP A 1 187 ? -17.971 -10.932 12.541 1.00 86.06 187 TRP A O 1
ATOM 1514 N N . VAL A 1 188 ? -16.684 -12.605 13.318 1.00 86.19 188 VAL A N 1
ATOM 1515 C CA . VAL A 1 188 ? -16.412 -12.049 14.649 1.00 86.19 188 VAL A CA 1
ATOM 1516 C C . VAL A 1 188 ? -14.912 -11.995 14.938 1.00 86.19 188 VAL A C 1
ATOM 1518 O O . VAL A 1 188 ? -14.141 -12.857 14.509 1.00 86.19 188 VAL A O 1
ATOM 1521 N N . ALA A 1 189 ? -14.484 -10.966 15.672 1.00 82.88 189 ALA A N 1
ATOM 1522 C CA . ALA A 1 189 ? -13.110 -10.825 16.142 1.00 82.88 189 ALA A CA 1
ATOM 1523 C C . ALA A 1 189 ? -12.973 -11.416 17.551 1.00 82.88 189 ALA A C 1
ATOM 1525 O O . ALA A 1 189 ? -13.608 -10.919 18.477 1.00 82.88 189 ALA A O 1
ATOM 1526 N N . LYS A 1 190 ? -12.094 -12.405 17.750 1.00 78.94 190 LYS A N 1
ATOM 1527 C CA . LYS A 1 190 ? -11.797 -12.950 19.088 1.00 78.94 190 LYS A CA 1
ATOM 1528 C C . LYS A 1 190 ? -10.462 -12.432 19.611 1.00 78.94 190 LYS A C 1
ATOM 1530 O O . LYS A 1 190 ? -9.393 -12.901 19.232 1.00 78.94 190 LYS A O 1
ATOM 1535 N N . LEU A 1 191 ? -10.507 -11.434 20.484 1.00 69.44 191 LEU A N 1
ATOM 1536 C CA . LEU A 1 191 ? -9.346 -11.011 21.268 1.00 69.44 191 LEU A CA 1
ATOM 1537 C C . LEU A 1 191 ? -9.262 -11.934 22.496 1.00 69.44 191 LEU A C 1
ATOM 1539 O O . LEU A 1 191 ? -10.289 -12.273 23.065 1.00 69.44 191 LEU A O 1
ATOM 1543 N N . LYS A 1 192 ? -8.065 -12.430 22.824 1.00 47.16 192 LYS A N 1
ATOM 1544 C CA . LYS A 1 192 ? -7.819 -13.525 23.787 1.00 47.16 192 LYS A CA 1
ATOM 1545 C C . LYS A 1 192 ? -8.572 -13.308 25.121 1.00 47.16 192 LYS A C 1
ATOM 1547 O O . LYS A 1 192 ? -8.441 -12.228 25.689 1.00 47.16 192 LYS A O 1
ATOM 1552 N N . GLY A 1 193 ? -9.301 -14.335 25.580 1.00 40.97 193 GLY A N 1
ATOM 1553 C CA . GLY A 1 193 ? -10.128 -14.339 26.802 1.00 40.97 193 GLY A CA 1
ATOM 1554 C C . GLY A 1 193 ? -11.467 -15.087 26.671 1.00 40.97 193 GLY A C 1
ATOM 1555 O O . GLY A 1 193 ? -12.456 -14.645 27.237 1.00 40.97 193 GLY A O 1
ATOM 1556 N N . PHE A 1 194 ? -11.536 -16.164 25.877 1.00 39.50 194 PHE A N 1
ATOM 1557 C CA . PHE A 1 194 ? -12.650 -17.114 25.968 1.00 39.50 194 PHE A CA 1
ATOM 1558 C C . PHE A 1 194 ? -12.178 -18.216 26.917 1.00 39.50 194 PHE A C 1
ATOM 1560 O O . PHE A 1 194 ? -11.467 -19.131 26.499 1.00 39.50 194 PHE A O 1
ATOM 1567 N N . ASP A 1 195 ? -12.470 -18.035 28.201 1.00 45.44 195 ASP A N 1
ATOM 1568 C CA . ASP A 1 195 ? -12.473 -19.124 29.166 1.00 45.44 195 ASP A CA 1
ATOM 1569 C C . ASP A 1 195 ? -13.649 -20.029 28.788 1.00 45.44 195 ASP A C 1
ATOM 1571 O O . ASP A 1 195 ? -14.799 -19.652 28.966 1.00 45.44 195 ASP A O 1
ATOM 1575 N N . ASP A 1 196 ? -13.347 -21.153 28.144 1.00 37.78 196 ASP A N 1
ATOM 1576 C CA . ASP A 1 196 ? -14.099 -22.400 28.284 1.00 37.78 196 ASP A CA 1
ATOM 1577 C C . ASP A 1 196 ? -13.223 -23.544 27.758 1.00 37.78 196 ASP A C 1
ATOM 1579 O O . ASP A 1 196 ? -13.047 -23.774 26.560 1.00 37.78 196 ASP A O 1
ATOM 1583 N N . GLU A 1 197 ? -12.562 -24.171 28.726 1.00 43.28 197 GLU A N 1
ATOM 1584 C CA . GLU A 1 197 ? -12.209 -25.585 28.826 1.00 43.28 197 GLU A CA 1
ATOM 1585 C C . GLU A 1 197 ? -12.405 -26.449 27.560 1.00 43.28 197 GLU A C 1
ATOM 1587 O O . GLU A 1 197 ? -13.355 -27.210 27.401 1.00 43.28 197 GLU A O 1
ATOM 1592 N N . SER A 1 198 ? -11.443 -26.390 26.640 1.00 36.75 198 SER A N 1
ATOM 1593 C CA . SER A 1 198 ? -11.037 -27.551 25.835 1.00 36.75 198 SER A CA 1
ATOM 1594 C C . SER A 1 198 ? -9.614 -27.332 25.317 1.00 36.75 198 SER A C 1
ATOM 1596 O O . SER A 1 198 ? -9.332 -26.442 24.517 1.00 36.75 198 SER A O 1
ATOM 1598 N N . GLY A 1 199 ? -8.695 -28.115 25.884 1.00 33.28 199 GLY A N 1
ATOM 1599 C CA . GLY A 1 199 ? -7.245 -27.988 25.761 1.00 33.28 19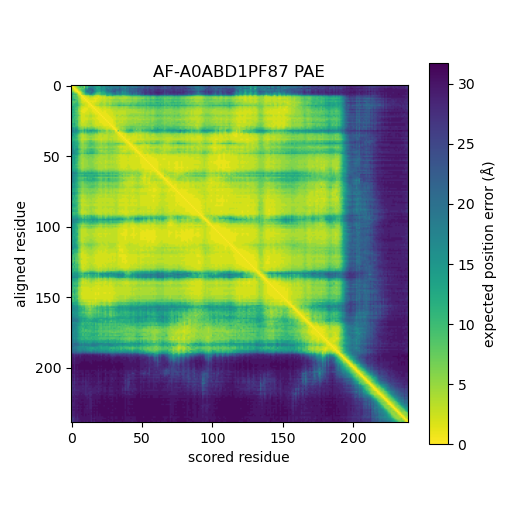9 GLY A CA 1
ATOM 1600 C C . GLY A 1 199 ? -6.649 -28.198 24.357 1.00 33.28 199 GLY A C 1
AT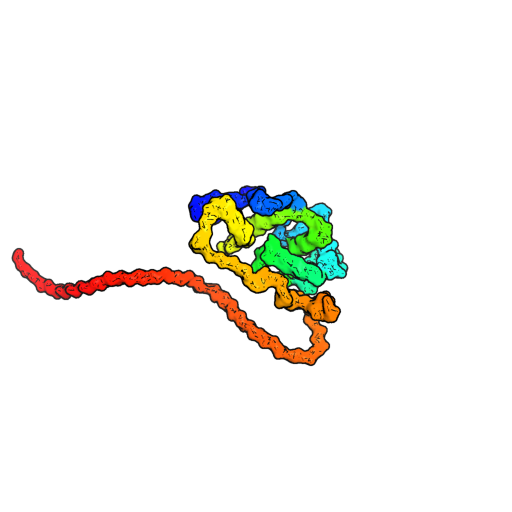OM 1601 O O . GLY A 1 199 ? -7.350 -28.413 23.371 1.00 33.28 199 GLY A O 1
ATOM 1602 N N . PRO A 1 200 ? -5.313 -28.095 24.264 1.00 41.12 200 PRO A N 1
ATOM 1603 C CA . PRO A 1 200 ? -4.601 -27.556 23.116 1.00 41.12 200 PRO A CA 1
ATOM 1604 C C . PRO A 1 200 ? -4.339 -28.607 22.036 1.00 41.12 200 PRO A C 1
ATOM 1606 O O . PRO A 1 200 ? -3.882 -29.710 22.316 1.00 41.12 200 PRO A O 1
ATOM 1609 N N . SER A 1 201 ? -4.494 -28.222 20.772 1.00 33.53 201 SER A N 1
ATOM 1610 C CA . SER A 1 201 ? -3.667 -28.788 19.705 1.00 33.53 201 SER A CA 1
ATOM 1611 C C . SER A 1 201 ? -2.659 -27.731 19.295 1.00 33.53 201 SER A C 1
ATOM 1613 O O . SER A 1 201 ? -2.893 -26.904 18.414 1.00 33.53 201 SER A O 1
ATOM 1615 N N . THR A 1 202 ? -1.545 -27.743 20.018 1.00 36.69 202 THR A N 1
ATOM 1616 C CA . THR A 1 202 ? -0.256 -27.218 19.586 1.00 36.69 202 THR A CA 1
ATOM 1617 C C . THR A 1 202 ? 0.017 -27.796 18.199 1.00 36.69 202 THR A C 1
ATOM 1619 O O . THR A 1 202 ? 0.395 -28.957 18.077 1.00 36.69 202 THR A O 1
ATOM 1622 N N . LEU A 1 203 ? -0.239 -27.031 17.137 1.00 36.34 203 LEU A N 1
ATOM 1623 C CA . LEU A 1 203 ? 0.306 -27.392 15.835 1.00 36.34 203 LEU A CA 1
ATOM 1624 C C . LEU A 1 203 ? 1.801 -27.064 15.880 1.00 36.34 203 LEU A C 1
ATOM 1626 O O . LEU A 1 203 ? 2.139 -25.933 16.246 1.00 36.34 203 LEU A O 1
ATOM 1630 N N . PRO A 1 204 ? 2.683 -28.025 15.557 1.00 26.84 204 PRO A N 1
ATOM 1631 C CA . PRO A 1 204 ? 4.112 -27.790 15.514 1.00 26.84 204 PRO A CA 1
ATOM 1632 C C . PRO A 1 204 ? 4.420 -26.590 14.626 1.00 26.84 204 PRO A C 1
ATOM 1634 O O . PRO A 1 204 ? 4.029 -26.515 13.461 1.00 26.84 204 PRO A O 1
ATOM 1637 N N . PHE A 1 205 ? 5.116 -25.639 15.228 1.00 33.34 205 PHE A N 1
ATOM 1638 C CA . PHE A 1 205 ? 5.930 -24.671 14.531 1.00 33.34 205 PHE A CA 1
ATOM 1639 C C . PHE A 1 205 ? 7.053 -25.455 13.844 1.00 33.34 205 PHE A C 1
ATOM 1641 O O . PHE A 1 205 ? 8.050 -25.785 14.478 1.00 33.34 205 PHE A O 1
ATOM 1648 N N . GLU A 1 206 ? 6.893 -25.778 12.560 1.00 32.06 206 GLU A N 1
ATOM 1649 C CA . GLU A 1 206 ? 8.064 -25.878 11.690 1.00 32.06 206 GLU A CA 1
ATOM 1650 C C . GLU A 1 206 ? 8.546 -24.445 11.478 1.00 32.06 206 GLU A C 1
ATOM 1652 O O . GLU A 1 206 ? 8.088 -23.708 10.602 1.00 32.06 206 GLU A O 1
ATOM 1657 N N . GLY A 1 207 ? 9.406 -24.016 12.398 1.00 33.22 207 GLY A N 1
ATOM 1658 C CA . GLY A 1 207 ? 10.309 -22.923 12.138 1.00 33.22 207 GLY A CA 1
ATOM 1659 C C . GLY A 1 207 ? 11.231 -23.366 11.021 1.00 33.22 207 GLY A C 1
ATOM 1660 O O . GLY A 1 207 ? 12.147 -24.146 11.250 1.00 33.22 207 GLY A O 1
ATOM 1661 N N . GLU A 1 208 ? 11.010 -22.854 9.817 1.00 30.45 208 GLU A N 1
ATOM 1662 C CA . GLU A 1 208 ? 12.153 -22.597 8.956 1.00 30.45 208 GLU A CA 1
ATOM 1663 C C . GLU A 1 208 ? 12.901 -21.432 9.611 1.00 30.45 208 GLU A C 1
ATOM 1665 O O . GLU A 1 208 ? 12.589 -20.255 9.405 1.00 30.45 208 GLU A O 1
ATOM 1670 N N . GLU A 1 209 ? 13.838 -21.786 10.494 1.00 33.38 209 GLU A N 1
ATOM 1671 C CA . GLU A 1 209 ? 14.979 -20.942 10.808 1.00 33.38 209 GLU A CA 1
ATOM 1672 C C . GLU A 1 209 ? 15.591 -20.538 9.468 1.00 33.38 209 GLU A C 1
ATOM 1674 O O . GLU A 1 209 ? 16.122 -21.350 8.712 1.00 33.38 209 GLU A O 1
ATOM 1679 N N . MET A 1 210 ? 15.402 -19.274 9.109 1.00 32.47 210 MET A N 1
ATOM 1680 C CA . MET A 1 210 ? 16.042 -18.713 7.939 1.00 32.47 210 MET A CA 1
ATOM 1681 C C . MET A 1 210 ? 17.503 -18.509 8.334 1.00 32.47 210 MET A C 1
ATOM 1683 O O . MET A 1 210 ? 17.818 -17.514 8.984 1.00 32.47 210 MET A O 1
ATOM 1687 N N . ASP A 1 211 ? 18.358 -19.473 7.991 1.00 29.33 211 ASP A N 1
ATOM 1688 C CA . ASP A 1 211 ? 19.808 -19.374 8.147 1.00 29.33 211 ASP A CA 1
ATOM 1689 C C . ASP A 1 211 ? 20.303 -18.070 7.503 1.00 29.33 211 ASP A C 1
ATOM 1691 O O . ASP A 1 211 ? 20.418 -17.939 6.279 1.00 29.33 211 ASP A O 1
ATOM 1695 N N . GLU A 1 212 ? 20.608 -17.084 8.344 1.00 42.44 212 GLU A N 1
ATOM 1696 C CA . GLU A 1 212 ? 21.328 -15.868 7.975 1.00 42.44 212 GLU A CA 1
ATOM 1697 C C . GLU A 1 212 ? 22.828 -16.171 7.769 1.00 42.44 212 GLU A C 1
ATOM 1699 O O . GLU A 1 212 ? 23.657 -15.497 8.358 1.00 42.44 212 GLU A O 1
ATOM 1704 N N . ASP A 1 213 ? 23.202 -17.168 6.949 1.00 38.78 213 ASP A N 1
ATOM 1705 C CA . ASP A 1 213 ? 24.553 -17.223 6.336 1.00 38.78 213 ASP A CA 1
ATOM 1706 C C . ASP A 1 213 ? 24.725 -18.206 5.152 1.00 38.78 213 ASP A C 1
ATOM 1708 O O . ASP A 1 213 ? 25.824 -18.684 4.854 1.00 38.78 213 ASP A O 1
ATOM 1712 N N . ALA A 1 214 ? 23.657 -18.541 4.421 1.00 33.78 214 ALA A N 1
ATOM 1713 C CA . ALA A 1 214 ? 23.797 -19.414 3.256 1.00 33.78 214 ALA A CA 1
ATOM 1714 C C . ALA A 1 214 ? 24.376 -18.651 2.045 1.00 33.78 214 ALA A C 1
ATOM 1716 O O . ALA A 1 214 ? 23.660 -18.021 1.262 1.00 33.78 214 ALA A O 1
ATOM 1717 N N . SER A 1 215 ? 25.697 -18.733 1.869 1.00 43.97 215 SER A N 1
ATOM 1718 C CA . SER A 1 215 ? 26.362 -18.395 0.603 1.00 43.97 215 SER A CA 1
ATOM 1719 C C . SER A 1 215 ? 25.756 -19.203 -0.561 1.00 43.97 215 SER A C 1
ATOM 1721 O O . SER A 1 215 ? 25.431 -20.379 -0.382 1.00 43.97 215 SER A O 1
ATOM 1723 N N . PRO A 1 216 ? 25.606 -18.623 -1.769 1.00 42.78 216 PRO A N 1
ATOM 1724 C CA . PRO A 1 216 ? 25.011 -19.333 -2.898 1.00 42.78 216 PRO A CA 1
ATOM 1725 C C . PRO A 1 216 ? 25.834 -20.581 -3.272 1.00 42.78 216 PRO A C 1
ATOM 1727 O O . PRO A 1 216 ? 27.067 -20.550 -3.186 1.00 42.78 216 PRO A O 1
ATOM 1730 N N . PRO A 1 217 ? 25.186 -21.676 -3.718 1.00 36.81 217 PRO A N 1
ATOM 1731 C CA . PRO A 1 217 ? 25.887 -22.899 -4.079 1.00 36.81 217 PRO A CA 1
ATOM 1732 C C . PRO A 1 217 ? 26.854 -22.629 -5.234 1.00 36.81 217 PRO A C 1
ATOM 1734 O O . PRO A 1 217 ? 26.512 -21.998 -6.236 1.00 36.81 217 PRO A O 1
ATOM 1737 N N . SER A 1 218 ? 28.086 -23.109 -5.076 1.00 40.31 218 SER A N 1
ATOM 1738 C CA . SER A 1 218 ? 29.121 -22.998 -6.103 1.00 40.31 218 SER A CA 1
ATOM 1739 C C . SER A 1 218 ? 28.732 -23.808 -7.349 1.00 40.31 218 SER A C 1
ATOM 1741 O O . SER A 1 218 ? 28.180 -24.903 -7.209 1.00 40.31 218 SER A O 1
ATOM 1743 N N . PRO A 1 219 ? 29.035 -23.327 -8.569 1.00 43.03 219 PRO A N 1
ATOM 1744 C CA . PRO A 1 219 ? 28.760 -24.076 -9.791 1.00 43.03 219 PRO A CA 1
ATOM 1745 C C . PRO A 1 219 ? 29.565 -25.391 -9.835 1.00 43.03 219 PRO A C 1
ATOM 1747 O O . PRO A 1 219 ? 30.659 -25.466 -9.263 1.00 43.03 219 PRO A O 1
ATOM 1750 N N . PRO A 1 220 ? 29.057 -26.437 -10.515 1.00 37.38 220 PRO A N 1
ATOM 1751 C CA . PRO A 1 220 ? 29.715 -27.736 -10.563 1.00 37.38 220 PRO A CA 1
ATOM 1752 C C . PRO A 1 220 ? 31.109 -27.620 -11.194 1.00 37.38 220 PRO A C 1
ATOM 1754 O O . PRO A 1 220 ? 31.271 -27.116 -12.306 1.00 37.38 220 PRO A O 1
ATOM 1757 N N . ARG A 1 221 ? 32.130 -28.103 -10.472 1.00 36.06 221 ARG A N 1
ATOM 1758 C CA . ARG A 1 221 ? 33.515 -28.173 -10.956 1.00 36.06 221 ARG A CA 1
ATOM 1759 C C . ARG A 1 221 ? 33.588 -29.074 -12.189 1.00 36.06 221 ARG A C 1
ATOM 1761 O O . ARG A 1 221 ? 33.371 -30.281 -12.097 1.00 36.06 221 ARG A O 1
ATOM 1768 N N . SER A 1 222 ? 33.988 -28.503 -13.321 1.00 36.84 222 SER A N 1
ATOM 1769 C CA . SER A 1 222 ? 34.497 -29.254 -14.466 1.00 36.84 222 SER A CA 1
ATOM 1770 C C . SER A 1 222 ? 35.701 -30.094 -14.022 1.00 36.84 222 SER A C 1
ATOM 1772 O O . SER A 1 222 ? 36.704 -29.542 -13.565 1.00 36.84 222 SER A O 1
ATOM 1774 N N . ARG A 1 223 ? 35.613 -31.425 -14.146 1.00 32.94 223 ARG A N 1
ATOM 1775 C CA . ARG A 1 223 ? 36.762 -32.332 -14.006 1.00 32.94 223 ARG A CA 1
ATOM 1776 C C . ARG A 1 223 ? 37.796 -31.975 -15.078 1.00 32.94 223 ARG A C 1
ATOM 1778 O O . ARG A 1 223 ? 37.630 -32.353 -16.233 1.00 32.94 223 ARG A O 1
ATOM 1785 N N . SER A 1 224 ? 38.865 -31.272 -14.707 1.00 34.16 224 SER A N 1
ATOM 1786 C CA . SER A 1 224 ? 40.078 -31.263 -15.519 1.00 34.16 224 SER A CA 1
ATOM 1787 C C . SER A 1 224 ? 40.876 -32.524 -15.192 1.00 34.16 224 SER A C 1
ATOM 1789 O O . SER A 1 224 ? 41.364 -32.723 -14.079 1.00 34.16 224 SER A O 1
ATOM 1791 N N . HIS A 1 225 ? 40.969 -33.420 -16.169 1.00 34.81 225 HIS A N 1
ATOM 1792 C CA . HIS A 1 225 ? 41.970 -34.475 -16.161 1.00 34.81 225 HIS A CA 1
ATOM 1793 C C . HIS A 1 225 ? 43.347 -33.813 -16.270 1.00 34.81 225 HIS A C 1
ATOM 1795 O O . HIS A 1 225 ? 43.660 -33.190 -17.282 1.00 34.81 225 HIS A O 1
ATOM 1801 N N . ARG A 1 226 ? 44.166 -33.928 -15.223 1.00 30.50 226 ARG A N 1
ATOM 1802 C CA . ARG A 1 226 ? 45.599 -33.626 -15.285 1.00 30.50 226 ARG A CA 1
ATOM 1803 C C . ARG A 1 226 ? 46.342 -34.950 -15.475 1.00 30.50 226 ARG A C 1
ATOM 1805 O O . ARG A 1 226 ? 46.125 -35.848 -14.661 1.00 30.50 226 ARG A O 1
ATOM 1812 N N . PRO A 1 227 ? 47.195 -35.108 -16.499 1.00 33.06 227 PRO A N 1
ATOM 1813 C CA . PRO A 1 227 ? 48.053 -36.274 -16.584 1.00 33.06 227 PRO A CA 1
ATOM 1814 C C . PRO A 1 227 ? 49.222 -36.137 -15.603 1.00 33.06 227 PRO A C 1
ATOM 1816 O O . PRO A 1 227 ? 49.747 -35.050 -15.355 1.00 33.06 227 PRO A O 1
ATOM 1819 N N . SER A 1 228 ? 49.592 -37.272 -15.025 1.00 31.12 228 SER A N 1
ATOM 1820 C CA . SER A 1 228 ? 50.763 -37.492 -14.187 1.00 31.12 228 SER A CA 1
ATOM 1821 C C . SER A 1 228 ? 52.044 -37.461 -15.022 1.00 31.12 228 SER A C 1
ATOM 1823 O O . SER A 1 228 ? 52.173 -38.234 -15.967 1.00 31.12 228 SER A O 1
ATOM 1825 N N . SER A 1 229 ? 53.018 -36.643 -14.628 1.00 33.22 229 SER A N 1
ATOM 1826 C CA . SER A 1 229 ? 54.404 -36.779 -15.081 1.00 33.22 229 SER A CA 1
ATOM 1827 C C . SER A 1 229 ? 55.335 -36.711 -13.874 1.00 33.22 229 SER A C 1
ATOM 1829 O O . SER A 1 229 ? 55.597 -35.643 -13.321 1.00 33.22 229 SER A O 1
ATOM 1831 N N . SER A 1 230 ? 55.793 -37.885 -13.455 1.00 32.91 230 SER A N 1
ATOM 1832 C CA . SER A 1 230 ? 56.944 -38.099 -12.587 1.00 32.91 230 SER A CA 1
ATOM 1833 C C . SER A 1 230 ? 58.229 -37.896 -13.390 1.00 32.91 230 SER A C 1
ATOM 1835 O O . SER A 1 230 ? 58.422 -38.569 -14.400 1.00 32.91 230 SER A O 1
ATOM 1837 N N . ALA A 1 231 ? 59.120 -37.027 -12.925 1.00 33.38 231 ALA A N 1
ATOM 1838 C CA . ALA A 1 231 ? 60.517 -37.023 -13.344 1.00 33.38 231 ALA A CA 1
ATO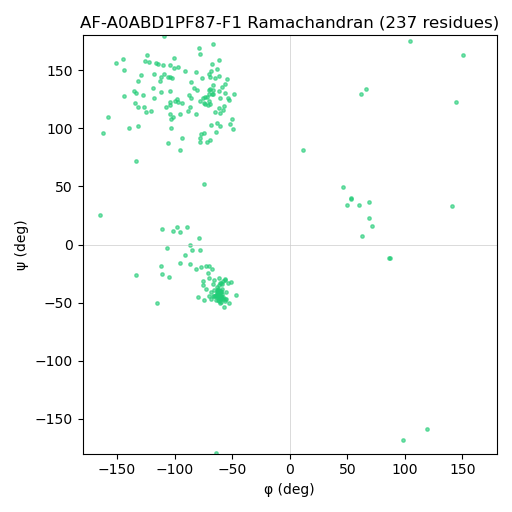M 1839 C C . ALA A 1 231 ? 61.385 -36.745 -12.115 1.00 33.38 231 ALA A C 1
ATOM 1841 O O . ALA A 1 231 ? 61.485 -35.617 -11.634 1.00 33.38 231 ALA A O 1
ATOM 1842 N N . SER A 1 232 ? 61.943 -37.826 -11.576 1.00 34.81 232 SER A N 1
ATOM 1843 C CA . SER A 1 232 ? 62.975 -37.821 -10.548 1.00 34.81 232 SER A CA 1
ATOM 1844 C C . SER A 1 232 ? 64.274 -37.288 -11.144 1.00 34.81 232 SER A C 1
ATOM 1846 O O . SER A 1 232 ? 64.672 -37.695 -12.235 1.00 34.81 232 SER A O 1
ATOM 1848 N N . GLY A 1 233 ? 64.929 -36.380 -10.424 1.00 31.05 233 GLY A N 1
ATOM 1849 C CA . GLY A 1 233 ? 66.237 -35.861 -10.795 1.00 31.05 233 GLY A CA 1
ATOM 1850 C C . GLY A 1 233 ? 67.336 -36.914 -10.664 1.00 31.05 233 GLY A C 1
ATOM 1851 O O . GLY A 1 233 ? 67.341 -37.707 -9.724 1.00 31.05 233 GLY A O 1
ATOM 1852 N N . VAL A 1 234 ? 68.299 -36.860 -11.581 1.00 35.91 234 VAL A N 1
ATOM 1853 C CA . VAL A 1 234 ? 69.648 -37.388 -11.379 1.00 35.91 234 VAL A CA 1
ATOM 1854 C C . VAL A 1 234 ? 70.630 -36.327 -11.866 1.00 35.91 234 VAL A C 1
ATOM 1856 O O . VAL A 1 234 ? 70.475 -35.748 -12.936 1.00 35.91 234 VAL A O 1
ATOM 1859 N N . ASN A 1 235 ? 71.595 -36.050 -11.001 1.00 33.03 235 ASN A N 1
ATOM 1860 C CA . ASN A 1 235 ? 72.664 -35.073 -11.126 1.00 33.03 235 ASN A CA 1
ATOM 1861 C C . ASN A 1 235 ? 73.901 -35.730 -11.773 1.00 33.03 235 ASN A C 1
ATOM 1863 O O . ASN A 1 235 ? 74.125 -36.910 -11.493 1.00 33.03 235 ASN A O 1
ATOM 1867 N N . LYS A 1 236 ? 74.708 -34.954 -12.521 1.00 35.91 236 LYS A N 1
ATOM 1868 C CA . LYS A 1 236 ? 76.197 -34.908 -12.535 1.00 35.91 236 LYS A CA 1
ATOM 1869 C C . LYS A 1 236 ? 76.840 -34.646 -13.915 1.00 35.91 236 LYS A C 1
ATOM 1871 O O . LYS A 1 236 ? 76.667 -35.428 -14.839 1.00 35.91 236 LYS A O 1
ATOM 1876 N N . ASP A 1 237 ? 77.629 -33.565 -13.927 1.00 37.12 237 ASP A N 1
ATOM 1877 C CA . ASP A 1 237 ? 79.037 -33.412 -14.354 1.00 37.12 237 ASP A CA 1
ATOM 1878 C C . ASP A 1 237 ? 79.531 -33.681 -15.798 1.00 37.12 237 ASP A C 1
ATOM 1880 O O . ASP A 1 237 ? 79.418 -34.788 -16.306 1.00 37.12 237 ASP A O 1
ATOM 1884 N N . GLN A 1 238 ? 80.276 -32.665 -16.296 1.00 37.41 238 GLN A N 1
ATOM 1885 C CA . GLN A 1 238 ? 81.428 -32.656 -17.242 1.00 37.41 238 GLN A CA 1
ATOM 1886 C C . GLN A 1 238 ? 81.154 -33.087 -18.703 1.00 37.41 238 GLN A C 1
ATOM 1888 O O . GLN A 1 238 ? 80.483 -34.078 -18.949 1.00 37.41 238 GLN A O 1
ATOM 1893 N N . VAL A 1 239 ? 81.615 -32.393 -19.755 1.00 37.38 239 VAL A N 1
ATOM 1894 C CA . VAL A 1 239 ? 82.848 -31.616 -20.030 1.00 37.38 239 VAL A CA 1
ATOM 1895 C C . VAL A 1 239 ? 82.518 -30.386 -20.879 1.00 37.38 239 VAL A C 1
ATOM 1897 O O . VAL A 1 239 ? 81.600 -30.495 -21.722 1.00 37.38 239 VAL A O 1
#

Foldseek 3Di:
DDDDPPQADWDQAPNDIDGDDLVLLCVLVVDDFDFDLDDDDADADDDPPDDLQVLLCLQQVDHDPDRDWAFLLSGDLVSNVVLVCCCPPQQPDDDDSRTQDNVSSVVSSCVVVVGDDRSSSSLRVSQVVQPPDPDDDDRPPVVSVVSSCVVVVRDCPVPDDDDDDPVNDCDPVVCVVSQWDADPNDIDHDDPDPPDDDDDDPDDPPPPPPPPPDDDDDPDDDDDDDDDDDDDDDDDDDD

Secondary structure (DSSP, 8-state):
-EEETTTEEEEEETTEEEEE-HHHHHHHHT----SB----SSSPP--TT--HHHHHHHHHSS--SS---EEGGGS-HHHHHHHHHIIIIIS---S--SEE-HHHHHHHHHHHTT--B-HHHHHHHHHHHHHTSSS--PPS-HHHHHHHHHHTT---TTS---PPPGGGS--HHHHHHTTEEEETTEEEE--S-------------------TT-PPPPPPPP---PPP-----------

Organism: NCBI:txid126358

Mean predicted aligned error: 13.59 Å

Radius of gyration: 27.03 Å; Cα contacts (8 Å, |Δi|>4): 215; chains: 1; bounding box: 106×58×54 Å

InterPro domains:
  IPR046796 Putative plant retrotransposon-related domain [PF20167] (13-154)

Sequence (239 aa):
MKFSPGLGITCLLRNKRIKITHELIRTILHLEDGGVRLYTTKTIPHTDEYDPIQACRHVTGKNFEAAVRLSSNQLSLPCRVLHNIIAHIIVPRKGHLDEVNHYDVFLLDSILQGRKLDFFYIMMQHMSCVLSGTRPKALPYGMILTKIFQHFEVSFRDSVAILPKATDTINILTLKRMKIFKENGQWVAKLKGFDDESGPSTLPFEGEEMDEDASPPSPPRSRSHRPSSSASGVNKDQV

Solvent-accessible surface area (backbone atoms only — not comparable to full-atom values): 15762 Å² total; per-residue (Å²): 122,60,79,49,93,93,74,39,47,37,42,74,54,97,91,42,78,47,76,48,36,54,70,54,52,36,65,76,67,73,53,88,84,52,56,54,81,72,82,63,93,83,53,75,76,84,52,99,92,55,55,62,34,59,29,54,22,70,40,33,77,45,94,58,95,58,68,72,86,44,43,44,87,60,34,30,74,70,44,39,57,50,48,52,48,38,40,63,68,66,56,66,66,89,79,83,76,51,64,38,49,57,46,51,44,49,53,52,34,30,59,75,71,67,52,56,56,23,62,52,53,39,43,51,51,51,47,50,55,53,69,71,42,97,56,98,60,84,73,77,61,58,73,59,51,49,55,53,38,50,75,70,68,53,82,57,89,91,55,84,87,80,73,85,51,79,85,75,44,95,43,73,67,52,35,46,76,72,30,39,44,78,56,99,88,43,81,44,75,63,74,93,80,82,90,70,97,73,83,84,80,82,71,81,80,80,71,76,75,76,72,92,75,77,72,80,83,76,76,85,79,77,85,77,86,75,85,88,80,91,78,84,87,82,89,83,85,90,132